Protein AF-A0A7C5VTR4-F1 (afdb_monomer)

Structure (mmCIF, N/CA/C/O backbone):
data_AF-A0A7C5VTR4-F1
#
_entry.id   AF-A0A7C5VTR4-F1
#
loop_
_atom_site.group_PDB
_atom_site.id
_atom_site.type_symbol
_atom_site.label_atom_id
_atom_site.label_alt_id
_atom_site.label_comp_id
_atom_site.label_asym_id
_atom_site.label_entity_id
_atom_site.label_seq_id
_atom_site.pdbx_PDB_ins_code
_atom_site.Cartn_x
_atom_site.Cartn_y
_atom_site.Cartn_z
_atom_site.occupancy
_atom_site.B_iso_or_equiv
_atom_site.auth_seq_id
_atom_site.auth_comp_id
_atom_site.auth_asym_id
_atom_site.auth_atom_id
_atom_site.pdbx_PDB_model_num
ATOM 1 N N . MET A 1 1 ? 48.282 26.476 -58.690 1.00 36.28 1 MET A N 1
ATOM 2 C CA . MET A 1 1 ? 48.513 25.065 -58.318 1.00 36.28 1 MET A CA 1
ATOM 3 C C . MET A 1 1 ? 47.764 24.242 -59.345 1.00 36.28 1 MET A C 1
ATOM 5 O O . MET A 1 1 ? 46.551 24.376 -59.415 1.00 36.28 1 MET A O 1
ATOM 9 N N . ALA A 1 2 ? 48.493 23.603 -60.257 1.00 35.16 2 ALA A N 1
ATOM 10 C CA . ALA A 1 2 ? 47.932 22.990 -61.455 1.00 35.16 2 ALA A CA 1
ATOM 11 C C . ALA A 1 2 ? 47.126 21.733 -61.102 1.00 35.16 2 ALA A C 1
ATOM 13 O O . ALA A 1 2 ? 47.569 20.908 -60.310 1.00 35.16 2 ALA A O 1
ATOM 14 N N . GLU A 1 3 ? 45.941 21.630 -61.687 1.00 37.16 3 GLU A N 1
ATOM 15 C CA . GLU A 1 3 ? 45.066 20.466 -61.644 1.00 37.16 3 GLU A CA 1
ATOM 16 C C . GLU A 1 3 ? 45.720 19.343 -62.467 1.00 37.16 3 GLU A C 1
ATOM 18 O O . GLU A 1 3 ? 45.634 19.325 -63.695 1.00 37.16 3 GLU A O 1
ATOM 23 N N . GLU A 1 4 ? 46.456 18.443 -61.806 1.00 38.06 4 GLU A N 1
ATOM 24 C CA . GLU A 1 4 ? 46.994 17.242 -62.451 1.00 38.06 4 GLU A CA 1
ATOM 25 C C . GLU A 1 4 ? 45.836 16.310 -62.813 1.00 38.06 4 GLU A C 1
ATOM 27 O O . GLU A 1 4 ? 45.289 15.562 -62.004 1.00 38.06 4 GLU A O 1
ATOM 32 N N . THR A 1 5 ? 45.421 16.395 -64.070 1.00 38.81 5 THR A N 1
ATOM 33 C CA . THR A 1 5 ? 44.378 15.565 -64.654 1.00 38.81 5 THR A CA 1
ATOM 34 C C . THR A 1 5 ? 44.954 14.162 -64.890 1.00 38.81 5 THR A C 1
ATOM 36 O O . THR A 1 5 ? 45.578 13.899 -65.916 1.00 38.81 5 THR A O 1
ATOM 39 N N . PHE A 1 6 ? 44.742 13.228 -63.955 1.00 42.59 6 PHE A N 1
ATOM 40 C CA . PHE A 1 6 ? 45.130 11.806 -64.062 1.00 42.59 6 PHE A CA 1
ATOM 41 C C . PHE A 1 6 ? 44.270 11.016 -65.078 1.00 42.59 6 PHE A C 1
ATOM 43 O O . PHE A 1 6 ? 43.821 9.900 -64.823 1.00 42.59 6 PHE A O 1
ATOM 50 N N . HIS A 1 7 ? 44.015 11.576 -66.262 1.00 46.34 7 HIS A N 1
ATOM 51 C CA . HIS A 1 7 ? 43.200 10.955 -67.308 1.00 46.34 7 HIS A CA 1
ATOM 52 C C . HIS A 1 7 ? 44.041 10.554 -68.522 1.00 46.34 7 HIS A C 1
ATOM 54 O O . HIS A 1 7 ? 43.940 11.170 -69.581 1.00 46.34 7 HIS A O 1
ATOM 60 N N . ARG A 1 8 ? 44.810 9.459 -68.414 1.00 49.28 8 ARG A N 1
ATOM 61 C CA . ARG A 1 8 ? 45.102 8.604 -69.584 1.00 49.28 8 ARG A CA 1
ATOM 62 C C . ARG A 1 8 ? 45.616 7.211 -69.199 1.00 49.28 8 ARG A C 1
ATOM 64 O O . ARG A 1 8 ? 46.790 6.908 -69.346 1.00 49.28 8 ARG A O 1
ATOM 71 N N . VAL A 1 9 ? 44.719 6.342 -68.735 1.00 63.56 9 VAL A N 1
ATOM 72 C CA . VAL A 1 9 ? 45.087 4.999 -68.236 1.00 63.56 9 VAL A CA 1
ATOM 73 C C . VAL A 1 9 ? 45.431 3.985 -69.346 1.00 63.56 9 VAL A C 1
ATOM 75 O O . VAL A 1 9 ? 46.019 2.958 -69.045 1.00 63.56 9 VAL A O 1
ATOM 78 N N . MET A 1 10 ? 45.165 4.239 -70.635 1.00 58.81 10 MET A N 1
ATOM 79 C CA . MET A 1 10 ? 45.615 3.348 -71.725 1.00 58.81 10 MET A CA 1
ATOM 80 C C . MET A 1 10 ? 45.869 4.117 -73.034 1.00 58.81 10 MET A C 1
ATOM 82 O O . MET A 1 10 ? 45.082 5.008 -73.383 1.00 58.81 10 MET A O 1
ATOM 86 N N . PRO A 1 11 ? 46.898 3.762 -73.828 1.00 62.19 11 PRO A N 1
ATOM 87 C CA . PRO A 1 11 ? 46.915 4.069 -75.255 1.00 62.19 11 PRO A CA 1
ATOM 88 C C . PRO A 1 11 ? 45.642 3.512 -75.911 1.00 62.19 11 PRO A C 1
ATOM 90 O O . PRO A 1 11 ? 45.201 2.402 -75.610 1.00 62.19 11 PRO A O 1
ATOM 93 N N . ARG A 1 12 ? 45.000 4.289 -76.789 1.00 59.88 12 ARG A N 1
ATOM 94 C CA . ARG A 1 12 ? 43.764 3.840 -77.448 1.00 59.88 12 ARG A CA 1
ATOM 95 C C . ARG A 1 12 ? 44.060 2.597 -78.297 1.00 59.88 12 ARG A C 1
ATOM 97 O O . ARG A 1 12 ? 44.867 2.676 -79.215 1.00 59.88 12 ARG A O 1
ATOM 104 N N . GLY A 1 13 ? 43.375 1.487 -78.010 1.00 62.69 13 GLY A N 1
ATOM 105 C CA . GLY A 1 13 ? 43.433 0.254 -78.808 1.00 62.69 13 GLY A CA 1
ATOM 106 C C . GLY A 1 13 ? 44.202 -0.920 -78.190 1.00 62.69 13 GLY A C 1
ATOM 107 O O . GLY A 1 13 ? 44.186 -2.002 -78.775 1.00 62.69 13 GLY A O 1
ATOM 108 N N . THR A 1 14 ? 44.823 -0.760 -77.018 1.00 63.03 14 THR A N 1
ATOM 109 C CA . 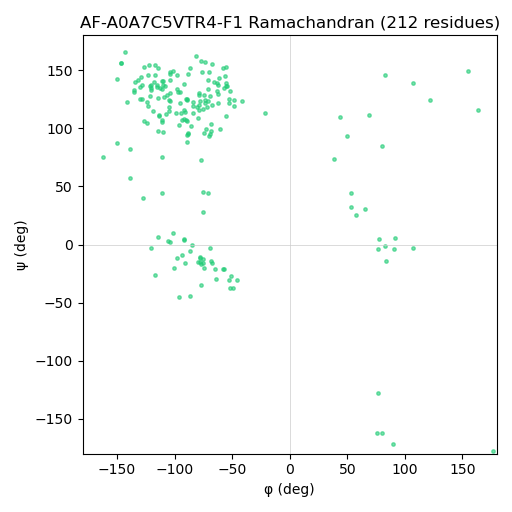THR A 1 14 ? 45.536 -1.853 -76.336 1.00 63.03 14 THR A CA 1
ATOM 110 C C . THR A 1 14 ? 44.548 -2.850 -75.725 1.00 63.03 14 THR A C 1
ATOM 112 O O . THR A 1 14 ? 43.700 -2.482 -74.913 1.00 63.03 14 THR A O 1
ATOM 115 N N . ARG A 1 15 ? 44.628 -4.130 -76.110 1.00 61.91 15 ARG A N 1
ATOM 116 C CA . ARG A 1 15 ? 43.831 -5.211 -75.500 1.00 61.91 15 ARG A CA 1
ATOM 117 C C . ARG A 1 15 ? 44.572 -5.787 -74.289 1.00 61.91 15 ARG A C 1
ATOM 119 O O . ARG A 1 15 ? 45.784 -5.944 -74.351 1.00 61.91 15 ARG A O 1
ATOM 126 N N . LEU A 1 16 ? 43.847 -6.224 -73.252 1.00 56.56 16 LEU A N 1
ATOM 127 C CA . LEU A 1 16 ? 44.416 -6.896 -72.060 1.00 56.56 16 LEU A CA 1
ATOM 128 C C . LEU A 1 16 ? 45.385 -8.043 -72.411 1.00 56.56 16 LEU A C 1
ATOM 130 O O . LEU A 1 16 ? 46.433 -8.199 -71.805 1.00 56.56 16 LEU A O 1
ATOM 134 N N . ARG A 1 17 ? 45.081 -8.803 -73.466 1.00 57.59 17 ARG A N 1
ATOM 135 C CA . ARG A 1 17 ? 45.924 -9.896 -73.989 1.00 57.59 17 ARG A CA 1
ATOM 136 C C . ARG A 1 17 ? 47.242 -9.465 -74.659 1.00 57.59 17 ARG A C 1
ATOM 138 O O . ARG A 1 17 ? 47.965 -10.322 -75.148 1.00 57.59 17 ARG A O 1
ATOM 145 N N . GLN A 1 18 ? 47.510 -8.165 -74.775 1.00 61.16 18 GLN A N 1
ATOM 146 C CA . GLN A 1 18 ? 48.739 -7.596 -75.350 1.00 61.16 18 GLN A CA 1
ATOM 147 C C . GLN A 1 18 ? 49.680 -7.030 -74.271 1.00 61.16 18 GLN A C 1
ATOM 149 O O . GLN A 1 18 ? 50.728 -6.487 -74.604 1.00 61.16 18 GLN A O 1
ATOM 154 N N . LEU A 1 19 ? 49.316 -7.164 -72.991 1.00 62.16 19 LEU A N 1
ATOM 155 C CA . LEU A 1 19 ? 50.122 -6.798 -71.825 1.00 62.16 19 LEU A CA 1
ATOM 156 C C . LEU A 1 19 ? 51.199 -7.875 -71.593 1.00 62.16 19 LEU A C 1
ATOM 158 O O . LEU A 1 19 ? 51.054 -8.725 -70.722 1.00 62.16 19 LEU A O 1
ATOM 162 N N . LEU A 1 20 ? 52.225 -7.910 -72.447 1.00 56.22 20 LEU A N 1
ATOM 163 C CA . LEU A 1 20 ? 53.264 -8.956 -72.436 1.00 56.22 20 LEU A CA 1
ATOM 164 C C . LEU A 1 20 ? 54.428 -8.662 -71.476 1.00 56.22 20 LEU A C 1
ATOM 166 O O . LEU A 1 20 ? 55.285 -9.519 -71.293 1.00 56.22 20 LEU A O 1
ATOM 170 N N . ASP A 1 21 ? 54.439 -7.480 -70.864 1.00 60.97 21 ASP A N 1
ATOM 171 C CA . ASP A 1 21 ? 55.506 -7.007 -69.985 1.00 60.97 21 ASP A CA 1
ATOM 172 C C . ASP A 1 21 ? 54.893 -6.299 -68.768 1.00 60.97 21 ASP A C 1
ATOM 174 O O . ASP A 1 21 ? 54.662 -5.086 -68.754 1.00 60.97 21 ASP A O 1
ATOM 178 N N . VAL A 1 22 ? 54.486 -7.106 -67.788 1.00 60.28 22 VAL A N 1
ATOM 179 C CA . VAL A 1 22 ? 54.066 -6.641 -66.463 1.00 60.28 22 VAL A CA 1
ATOM 180 C C . VAL A 1 22 ? 55.153 -7.085 -65.496 1.00 60.28 22 VAL A C 1
ATOM 182 O O . VAL A 1 22 ? 55.171 -8.235 -65.058 1.00 60.28 22 VAL A O 1
ATOM 185 N N . GLU A 1 23 ? 56.083 -6.187 -65.187 1.00 59.47 23 GLU A N 1
ATOM 186 C CA . GLU A 1 23 ? 57.155 -6.465 -64.238 1.00 59.47 23 GLU A CA 1
ATOM 187 C C . GLU A 1 23 ? 56.644 -6.174 -62.821 1.00 59.47 23 GLU A C 1
ATOM 189 O O . GLU A 1 23 ? 56.514 -5.026 -62.393 1.00 59.47 23 GLU A O 1
ATOM 194 N N . ILE A 1 24 ? 56.302 -7.232 -62.084 1.00 61.78 24 ILE A N 1
ATOM 195 C CA . ILE A 1 24 ? 56.014 -7.136 -60.653 1.00 61.78 24 ILE A CA 1
ATOM 196 C C . ILE A 1 24 ? 57.345 -7.337 -59.930 1.00 61.78 24 ILE A C 1
ATOM 198 O O . ILE A 1 24 ? 57.788 -8.466 -59.721 1.00 61.78 24 ILE A O 1
ATOM 202 N N . SER A 1 25 ? 58.030 -6.244 -59.599 1.00 60.62 25 SER A N 1
ATOM 203 C CA . SER A 1 25 ? 59.254 -6.324 -58.807 1.00 60.62 25 SER A CA 1
ATOM 204 C C . SER A 1 25 ? 58.908 -6.607 -57.339 1.00 60.62 25 SER A C 1
ATOM 206 O O . SER A 1 25 ? 58.246 -5.823 -56.662 1.00 60.62 25 SER A O 1
ATOM 208 N N . GLY A 1 26 ? 59.352 -7.762 -56.834 1.00 72.06 26 GLY A N 1
ATOM 209 C CA . GLY A 1 26 ? 59.105 -8.188 -55.453 1.00 72.06 26 GLY A CA 1
ATOM 210 C C . GLY A 1 26 ? 57.681 -8.699 -55.195 1.00 72.06 26 GLY A C 1
ATOM 211 O O . GLY A 1 26 ? 56.963 -9.074 -56.117 1.00 72.06 26 GLY A O 1
ATOM 212 N N . ASN A 1 27 ? 57.286 -8.757 -53.919 1.00 73.25 27 ASN A N 1
ATOM 213 C CA . ASN A 1 27 ? 55.930 -9.132 -53.515 1.00 73.25 27 ASN A CA 1
ATOM 214 C C . ASN A 1 27 ? 55.115 -7.847 -53.295 1.00 73.25 27 ASN A C 1
ATOM 216 O O . ASN A 1 27 ? 55.339 -7.174 -52.284 1.00 73.25 27 ASN A O 1
ATOM 220 N N . PRO A 1 28 ? 54.233 -7.458 -54.230 1.00 70.69 28 PRO A N 1
ATOM 221 C CA . PRO A 1 28 ? 53.499 -6.209 -54.117 1.00 70.69 28 PRO A CA 1
ATOM 222 C C . PRO A 1 28 ? 52.608 -6.263 -52.867 1.00 70.69 28 PRO A C 1
ATOM 224 O O . PRO A 1 28 ? 52.016 -7.309 -52.592 1.00 70.69 28 PRO A O 1
ATOM 227 N N . PRO A 1 29 ? 52.502 -5.1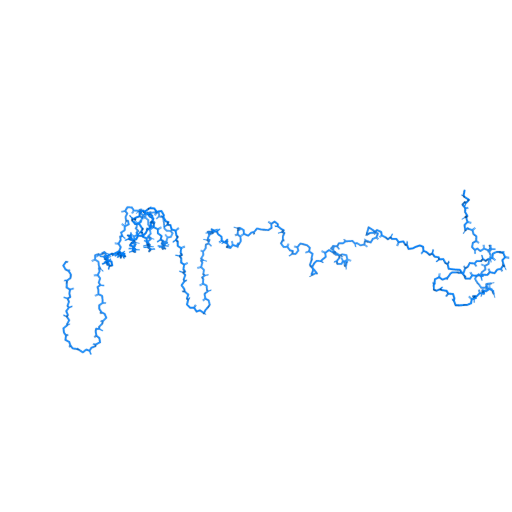69 -52.098 1.00 72.00 29 PRO A N 1
ATOM 228 C CA . PRO A 1 29 ? 51.558 -5.092 -50.991 1.00 72.00 29 PRO A CA 1
ATOM 229 C C . PRO A 1 29 ? 50.124 -5.361 -51.465 1.00 72.00 29 PRO A C 1
ATOM 231 O O . PRO A 1 29 ? 49.744 -4.940 -52.568 1.00 72.00 29 PRO A O 1
ATOM 234 N N . ASP A 1 30 ? 49.324 -6.018 -50.622 1.00 69.81 30 ASP A N 1
ATOM 235 C CA . ASP A 1 30 ? 47.894 -6.223 -50.873 1.00 69.81 30 ASP A CA 1
ATOM 236 C C . ASP A 1 30 ? 47.210 -4.883 -51.195 1.00 69.81 30 ASP A C 1
ATOM 238 O O . ASP A 1 30 ? 47.411 -3.878 -50.510 1.00 69.81 30 ASP A O 1
ATOM 242 N N . GLY A 1 31 ? 46.415 -4.861 -52.270 1.00 71.00 31 GLY A N 1
ATOM 243 C CA . GLY A 1 31 ? 45.745 -3.651 -52.768 1.00 71.00 31 GLY A CA 1
ATOM 244 C C . GLY A 1 31 ? 46.519 -2.846 -53.824 1.00 71.00 31 GLY A C 1
ATOM 245 O O . GLY A 1 31 ? 46.056 -1.784 -54.237 1.00 71.00 31 GLY A O 1
ATOM 246 N N . SER A 1 32 ? 47.672 -3.332 -54.296 1.00 77.69 32 SER A N 1
ATOM 247 C CA . SER A 1 32 ? 48.391 -2.717 -55.423 1.00 77.69 32 SER A CA 1
ATOM 248 C C . SER A 1 32 ? 47.600 -2.823 -56.733 1.00 77.69 32 SER A C 1
ATOM 250 O O . SER A 1 32 ? 47.019 -3.866 -57.037 1.00 77.69 32 SER A O 1
ATOM 252 N N . ILE A 1 33 ? 47.617 -1.764 -57.545 1.00 76.56 33 ILE A N 1
ATOM 253 C CA . ILE A 1 33 ? 47.012 -1.755 -58.883 1.00 76.56 33 ILE A CA 1
ATOM 254 C C . ILE A 1 33 ? 48.082 -1.545 -59.962 1.00 76.56 33 ILE A C 1
ATOM 256 O O . ILE A 1 33 ? 49.144 -0.977 -59.705 1.00 76.56 33 ILE A O 1
ATOM 260 N N . LEU A 1 34 ? 47.815 -2.014 -61.181 1.00 77.38 34 LEU A N 1
ATOM 261 C CA . LEU A 1 34 ? 48.715 -1.825 -62.320 1.00 77.38 34 LEU A CA 1
ATOM 262 C C . LEU A 1 34 ? 48.467 -0.461 -62.969 1.00 77.38 34 LEU A C 1
ATOM 264 O O . LEU A 1 34 ? 47.354 -0.180 -63.417 1.00 77.38 34 LEU A O 1
ATOM 268 N N . LEU A 1 35 ? 49.507 0.369 -63.050 1.00 76.56 35 LEU A N 1
ATOM 269 C CA . LEU A 1 35 ? 49.483 1.635 -63.781 1.00 76.56 35 LEU A CA 1
ATOM 270 C C . LEU A 1 35 ? 50.517 1.591 -64.903 1.00 76.56 35 LEU A C 1
ATOM 272 O O . LEU A 1 35 ? 51.622 1.079 -64.731 1.00 76.56 35 LEU A O 1
ATOM 276 N N . TRP A 1 36 ? 50.154 2.142 -66.058 1.00 73.12 36 TRP A N 1
ATOM 277 C CA . TRP A 1 36 ? 51.090 2.314 -67.162 1.00 73.12 36 TRP A CA 1
ATOM 278 C C . TRP A 1 36 ? 52.065 3.450 -66.855 1.00 73.12 36 TRP A C 1
ATOM 280 O O . TRP A 1 36 ? 51.639 4.581 -66.613 1.00 73.12 36 TRP A O 1
ATOM 290 N N . ASP A 1 37 ? 53.362 3.160 -66.912 1.00 74.31 37 ASP A N 1
ATOM 291 C CA . ASP A 1 37 ? 54.419 4.158 -66.855 1.00 74.31 37 ASP A CA 1
ATOM 292 C C . ASP A 1 37 ? 54.811 4.567 -68.279 1.00 74.31 37 ASP A C 1
ATOM 294 O O . ASP A 1 37 ? 55.429 3.810 -69.026 1.00 74.31 37 ASP A O 1
ATOM 298 N N . ALA A 1 38 ? 54.416 5.775 -68.682 1.00 72.06 38 ALA A N 1
ATOM 299 C CA . ALA A 1 38 ? 54.682 6.278 -70.027 1.00 72.06 38 ALA A CA 1
ATOM 300 C C . ALA A 1 38 ? 56.147 6.687 -70.254 1.00 72.06 38 ALA A C 1
ATOM 302 O O . ALA A 1 38 ? 56.559 6.770 -71.410 1.00 72.06 38 ALA A O 1
ATOM 303 N N . ALA A 1 39 ? 56.914 6.948 -69.190 1.00 74.31 39 ALA A N 1
ATOM 304 C CA . ALA A 1 39 ? 58.335 7.272 -69.298 1.00 74.31 39 ALA A CA 1
ATOM 305 C C . ALA A 1 39 ? 59.167 6.008 -69.542 1.00 74.31 39 ALA A C 1
ATOM 307 O O . ALA A 1 39 ? 60.141 6.039 -70.290 1.00 74.31 39 ALA A O 1
ATOM 308 N N . GLU A 1 40 ? 58.745 4.895 -68.946 1.00 70.56 40 GLU A N 1
ATOM 309 C CA . GLU A 1 40 ? 59.428 3.606 -69.060 1.00 70.56 40 GLU A CA 1
ATOM 310 C C . GLU A 1 40 ? 58.799 2.678 -70.109 1.00 70.56 40 GLU A C 1
ATOM 312 O O . GLU A 1 40 ? 59.390 1.667 -70.475 1.00 70.56 40 GLU A O 1
ATOM 317 N N . GLY A 1 41 ? 57.609 3.015 -70.613 1.00 72.19 41 GLY A N 1
ATOM 318 C CA . GLY A 1 41 ? 56.903 2.230 -71.621 1.00 72.19 41 GLY A CA 1
ATOM 319 C C . GLY A 1 41 ? 56.460 0.849 -71.129 1.00 72.19 41 GLY A C 1
ATOM 320 O O . GLY A 1 41 ? 56.398 -0.074 -71.940 1.00 72.19 41 GLY A O 1
ATOM 321 N N . ARG A 1 42 ? 56.160 0.695 -69.830 1.00 74.00 42 ARG A N 1
ATOM 322 C CA . ARG A 1 42 ? 55.784 -0.590 -69.206 1.00 74.00 42 ARG A CA 1
ATOM 323 C C . ARG A 1 42 ? 54.714 -0.446 -68.123 1.00 74.00 42 ARG A C 1
ATOM 325 O O . ARG A 1 42 ? 54.430 0.652 -67.649 1.00 74.00 42 ARG A O 1
ATOM 332 N N . TRP A 1 43 ? 54.107 -1.564 -67.723 1.00 72.00 43 TRP A N 1
ATOM 333 C CA . TRP A 1 43 ? 53.139 -1.609 -66.621 1.00 72.00 43 TRP A CA 1
ATOM 334 C C . TRP A 1 43 ? 53.848 -1.856 -65.294 1.00 72.00 43 TRP A C 1
ATOM 336 O O . TRP A 1 43 ? 54.552 -2.851 -65.151 1.00 72.00 43 TRP A O 1
ATOM 346 N N . VAL A 1 44 ? 53.619 -0.978 -64.317 1.00 75.25 44 VAL A N 1
ATOM 347 C CA . VAL A 1 44 ? 54.241 -1.047 -62.990 1.00 75.25 44 VAL A CA 1
ATOM 348 C C . VAL A 1 44 ? 53.152 -1.161 -61.922 1.00 75.25 44 VAL A C 1
ATOM 350 O O . VAL A 1 44 ? 52.153 -0.437 -61.955 1.00 75.25 44 VAL A O 1
ATOM 353 N N . ALA A 1 45 ? 53.335 -2.068 -60.959 1.00 76.38 45 ALA A N 1
ATOM 354 C CA . ALA A 1 45 ? 52.470 -2.150 -59.785 1.00 76.38 45 ALA A CA 1
ATOM 355 C C . ALA A 1 45 ? 52.725 -0.947 -58.864 1.00 76.38 45 ALA A C 1
ATOM 357 O O . ALA A 1 45 ? 53.856 -0.716 -58.438 1.00 76.38 45 ALA A O 1
ATOM 358 N N . ARG A 1 46 ? 51.683 -0.171 -58.546 1.00 76.81 46 ARG A N 1
ATOM 359 C CA . ARG A 1 46 ? 51.768 0.928 -57.574 1.00 76.81 46 ARG A CA 1
ATOM 360 C C . ARG A 1 46 ? 50.651 0.816 -56.542 1.00 76.81 46 ARG A C 1
ATOM 362 O O . ARG A 1 46 ? 49.523 0.433 -56.856 1.00 76.81 46 ARG A O 1
ATOM 369 N N . GLN A 1 47 ? 50.969 1.178 -55.305 1.00 74.75 47 GLN A N 1
ATOM 370 C CA . GLN A 1 47 ? 50.001 1.223 -54.218 1.00 74.75 47 GLN A CA 1
ATOM 371 C C . GLN A 1 47 ? 49.201 2.525 -54.314 1.00 74.75 47 GLN A C 1
ATOM 373 O O . GLN A 1 47 ? 49.766 3.615 -54.215 1.00 74.75 47 GLN A O 1
ATOM 378 N N . ILE A 1 48 ? 47.884 2.423 -54.502 1.00 70.94 48 ILE A N 1
ATOM 379 C CA . ILE A 1 48 ? 46.996 3.550 -54.223 1.00 70.94 48 ILE A CA 1
ATOM 380 C C . ILE A 1 48 ? 46.689 3.505 -52.733 1.00 70.94 48 ILE A C 1
ATOM 382 O O . ILE A 1 48 ? 46.008 2.601 -52.253 1.00 70.94 48 ILE A O 1
ATOM 386 N N . THR A 1 49 ? 47.169 4.500 -51.997 1.00 72.00 49 THR A N 1
ATOM 387 C CA . THR A 1 49 ? 46.660 4.761 -50.653 1.00 72.00 49 THR A CA 1
ATOM 388 C C . THR A 1 49 ? 45.276 5.373 -50.805 1.00 72.00 49 THR A C 1
ATOM 390 O O . THR A 1 49 ? 45.151 6.561 -51.093 1.00 72.00 49 THR A O 1
ATOM 393 N N . ILE A 1 50 ? 44.231 4.562 -50.650 1.00 73.69 50 ILE A N 1
ATOM 394 C CA . ILE A 1 50 ? 42.873 5.085 -50.505 1.00 73.69 50 ILE A CA 1
ATOM 395 C C . ILE A 1 50 ? 42.814 5.703 -49.104 1.00 73.69 50 ILE A C 1
ATOM 397 O O . ILE A 1 50 ? 43.042 4.978 -48.130 1.00 73.69 50 ILE A O 1
ATOM 401 N N . PRO A 1 51 ? 42.566 7.017 -48.965 1.00 79.75 51 PRO A N 1
ATOM 402 C CA . PRO A 1 51 ? 42.421 7.617 -47.650 1.00 79.75 51 PRO A CA 1
ATOM 403 C C . PRO A 1 51 ? 41.329 6.880 -46.877 1.00 79.75 51 PRO A C 1
ATOM 405 O O . PRO A 1 51 ? 40.285 6.544 -47.444 1.00 79.7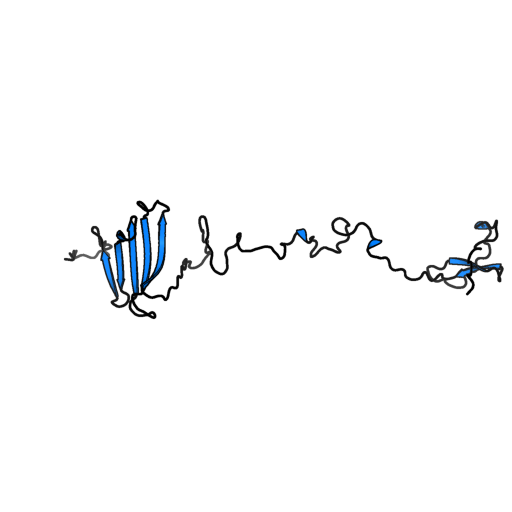5 51 PRO A O 1
ATOM 408 N N . ALA A 1 52 ? 41.561 6.640 -45.586 1.00 79.50 52 ALA A N 1
ATOM 409 C CA . ALA A 1 52 ? 40.481 6.216 -44.712 1.00 79.50 52 ALA A CA 1
ATOM 410 C C . ALA A 1 52 ? 39.340 7.231 -44.861 1.00 79.50 52 ALA A C 1
ATOM 412 O O . ALA A 1 52 ? 39.545 8.431 -44.669 1.00 79.50 52 ALA A O 1
ATOM 413 N N . HIS A 1 53 ? 38.165 6.754 -45.256 1.00 77.06 53 HIS A N 1
ATOM 414 C CA . HIS A 1 53 ? 36.964 7.568 -45.289 1.00 77.06 53 HIS A CA 1
ATOM 415 C C . HIS A 1 53 ? 36.099 7.183 -44.098 1.00 77.06 53 HIS A C 1
ATOM 417 O O . HIS A 1 53 ? 36.030 6.021 -43.697 1.00 77.06 53 HIS A O 1
ATOM 423 N N . THR A 1 54 ? 35.471 8.183 -43.500 1.00 80.38 54 THR A N 1
ATOM 424 C CA . THR A 1 54 ? 34.477 7.992 -42.457 1.00 80.38 54 THR A CA 1
ATOM 425 C C . THR A 1 54 ? 33.100 8.067 -43.097 1.00 80.38 54 THR A C 1
ATOM 427 O O . THR A 1 54 ? 32.827 8.961 -43.896 1.00 80.38 54 THR A O 1
ATOM 430 N N . HIS A 1 55 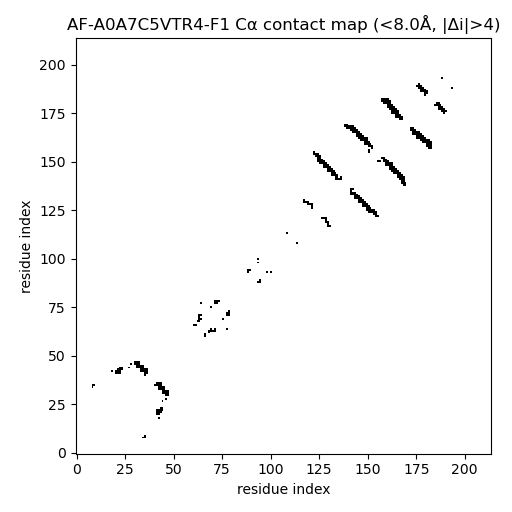? 32.234 7.124 -42.745 1.00 80.81 55 HIS A N 1
ATOM 431 C CA . HIS A 1 55 ? 30.813 7.210 -43.052 1.00 80.81 55 HIS A CA 1
ATOM 432 C C . HIS A 1 55 ? 30.087 7.865 -41.886 1.00 80.81 55 HIS A C 1
ATOM 434 O O . HIS A 1 55 ? 30.374 7.576 -40.720 1.00 80.81 55 HIS A O 1
ATOM 440 N N . SER A 1 56 ? 29.147 8.753 -42.195 1.00 81.75 56 SER A N 1
ATOM 441 C CA . SER A 1 56 ? 28.220 9.237 -41.178 1.00 81.75 56 SER A CA 1
ATOM 442 C C . SER A 1 56 ? 27.268 8.096 -40.812 1.00 81.75 56 SER A C 1
ATOM 444 O O . SER A 1 56 ? 26.904 7.319 -41.695 1.00 81.75 56 SER A O 1
ATOM 446 N N . PRO A 1 57 ? 26.776 7.994 -39.564 1.00 75.50 57 PRO A N 1
ATOM 447 C CA . PRO A 1 57 ? 25.705 7.054 -39.235 1.00 75.50 57 PRO A CA 1
ATOM 448 C C . PRO A 1 57 ? 24.490 7.161 -40.175 1.00 75.50 57 PRO A C 1
ATOM 450 O O . PRO A 1 57 ? 23.808 6.171 -40.405 1.00 75.50 57 PRO A O 1
ATOM 453 N N . ALA A 1 58 ? 24.240 8.331 -40.772 1.00 77.50 58 ALA A N 1
ATOM 454 C CA . ALA A 1 58 ? 23.169 8.518 -41.754 1.00 77.50 58 ALA A CA 1
ATOM 455 C C . ALA A 1 58 ? 23.358 7.721 -43.064 1.00 77.50 58 ALA A C 1
ATOM 457 O O . ALA A 1 58 ? 22.375 7.470 -43.757 1.00 77.50 58 ALA A O 1
ATOM 458 N N . ASP A 1 59 ? 24.585 7.302 -43.390 1.00 82.94 59 ASP A N 1
ATOM 459 C CA . ASP A 1 59 ? 24.888 6.504 -44.587 1.00 82.94 59 ASP A CA 1
ATOM 460 C C . ASP A 1 59 ? 24.450 5.035 -44.425 1.00 82.94 59 ASP A C 1
ATOM 462 O O . ASP A 1 59 ? 24.348 4.295 -45.404 1.00 82.94 59 ASP A O 1
ATOM 466 N N . ILE A 1 60 ? 24.176 4.602 -43.189 1.00 76.44 60 ILE A N 1
ATOM 467 C CA . ILE A 1 60 ? 23.729 3.249 -42.855 1.00 76.44 60 ILE A CA 1
ATOM 468 C C . ILE A 1 60 ? 22.210 3.300 -42.686 1.00 76.44 60 ILE A C 1
ATOM 470 O O . ILE A 1 60 ? 21.709 3.940 -41.767 1.00 76.44 60 ILE A O 1
ATOM 474 N N . THR A 1 61 ? 21.464 2.642 -43.575 1.00 78.00 61 THR A N 1
ATOM 475 C CA . THR A 1 61 ? 19.999 2.529 -43.482 1.00 78.00 61 THR A CA 1
ATOM 476 C C . THR A 1 61 ? 19.569 1.075 -43.687 1.00 78.00 61 THR A C 1
ATOM 478 O O . THR A 1 61 ? 20.160 0.391 -44.527 1.00 78.00 61 THR A O 1
ATOM 481 N N . PRO A 1 62 ? 18.553 0.578 -42.953 1.00 75.69 62 PRO A N 1
ATOM 482 C CA . PRO A 1 62 ? 17.735 1.260 -41.933 1.00 75.69 62 PRO A CA 1
ATOM 483 C C . PRO A 1 62 ? 18.440 1.438 -40.571 1.00 75.69 62 PRO A C 1
ATOM 485 O O . PRO A 1 62 ? 19.346 0.680 -40.245 1.00 75.69 62 PRO A O 1
ATOM 488 N N . GLN A 1 63 ? 17.988 2.411 -39.765 1.00 74.50 63 GLN A N 1
ATOM 489 C CA . GLN A 1 63 ? 18.463 2.653 -38.389 1.00 74.50 63 GLN A CA 1
ATOM 490 C C . GLN A 1 63 ? 17.365 2.404 -37.348 1.00 74.50 63 GLN A C 1
ATOM 492 O O . GLN A 1 63 ? 16.186 2.614 -37.631 1.00 74.50 63 GLN A O 1
ATOM 497 N N . GLY A 1 64 ? 17.769 2.020 -36.133 1.00 70.12 64 GLY A N 1
ATOM 498 C CA . GLY A 1 64 ? 16.883 1.845 -34.974 1.00 70.12 64 GLY A CA 1
ATOM 499 C C . GLY A 1 64 ? 16.116 0.518 -34.956 1.00 70.12 64 GLY A C 1
ATOM 500 O O . GLY A 1 64 ? 16.476 -0.440 -35.647 1.00 70.12 64 GLY A O 1
ATOM 501 N N . HIS A 1 65 ? 15.054 0.457 -34.152 1.00 67.88 65 HIS A N 1
ATOM 502 C CA . HIS A 1 65 ? 14.213 -0.728 -33.972 1.00 67.88 65 HIS A CA 1
ATOM 503 C C . HIS A 1 65 ? 13.770 -1.376 -35.301 1.00 67.88 65 HIS A C 1
ATOM 505 O O . HIS A 1 65 ? 13.139 -0.746 -36.149 1.00 67.88 65 HIS A O 1
ATOM 511 N N . GLY A 1 66 ? 14.071 -2.668 -35.461 1.00 68.12 66 GLY A N 1
ATOM 512 C CA . GLY A 1 66 ? 13.756 -3.443 -36.667 1.00 68.12 66 GLY A CA 1
ATOM 513 C C . GLY A 1 66 ? 14.850 -3.450 -37.744 1.00 68.12 66 GLY A C 1
ATOM 514 O O . GLY A 1 66 ? 14.709 -4.172 -38.726 1.00 68.12 66 GLY A O 1
ATOM 515 N N . SER A 1 67 ? 15.956 -2.717 -37.557 1.00 74.69 67 SER A N 1
ATOM 516 C CA . SER A 1 67 ? 17.122 -2.750 -38.463 1.00 74.69 67 SER A CA 1
ATOM 517 C C . SER A 1 67 ? 18.021 -3.984 -38.299 1.00 74.69 67 SER A C 1
ATOM 519 O O . SER A 1 67 ? 18.847 -4.258 -39.164 1.00 74.69 67 SER A O 1
ATOM 521 N N . GLY A 1 68 ? 17.900 -4.713 -37.182 1.00 72.25 68 GLY A N 1
ATOM 522 C CA . GLY A 1 68 ? 18.848 -5.766 -36.789 1.00 72.25 68 GLY A CA 1
ATOM 523 C C . GLY A 1 68 ? 20.164 -5.235 -36.198 1.00 72.25 68 GLY A C 1
ATOM 524 O O . GLY A 1 68 ? 20.982 -6.024 -35.734 1.00 72.25 68 GLY A O 1
ATOM 525 N N . LEU A 1 69 ? 20.360 -3.912 -36.164 1.00 69.56 69 LEU A N 1
ATOM 526 C CA . LEU A 1 69 ? 21.468 -3.252 -35.480 1.00 69.56 69 LEU A CA 1
ATOM 527 C C . LEU A 1 69 ? 21.018 -2.900 -34.056 1.00 69.56 69 LEU A C 1
ATOM 529 O O . LEU A 1 69 ? 20.202 -2.007 -33.858 1.00 69.56 69 LEU A O 1
ATOM 533 N N . HIS A 1 70 ? 21.538 -3.609 -33.052 1.00 64.69 70 HIS A N 1
ATOM 534 C CA . HIS A 1 70 ? 21.126 -3.493 -31.642 1.00 64.69 70 HIS A CA 1
ATOM 535 C C . HIS A 1 70 ? 21.641 -2.226 -30.925 1.00 64.69 70 HIS A C 1
ATOM 537 O O . HIS A 1 70 ? 21.872 -2.250 -29.719 1.00 64.69 70 HIS A O 1
ATOM 543 N N . ALA A 1 71 ? 21.870 -1.129 -31.651 1.00 66.12 71 ALA A N 1
ATOM 544 C CA . ALA A 1 71 ? 22.513 0.071 -31.109 1.00 66.12 71 ALA A CA 1
ATOM 545 C C . ALA A 1 71 ? 21.661 0.812 -30.054 1.00 66.12 71 ALA A C 1
ATOM 547 O O . ALA A 1 71 ? 22.192 1.639 -29.319 1.00 66.12 71 ALA A O 1
ATOM 548 N N . ASP A 1 72 ? 20.362 0.512 -29.971 1.00 66.94 72 ASP A N 1
ATOM 549 C CA . ASP A 1 72 ? 19.378 1.110 -29.063 1.00 66.94 72 ASP A CA 1
ATOM 550 C C . ASP A 1 72 ? 18.806 0.122 -28.027 1.00 66.94 72 ASP A C 1
ATOM 552 O O . ASP A 1 72 ? 17.882 0.472 -27.288 1.00 66.94 72 ASP A O 1
ATOM 556 N N . LEU A 1 73 ? 19.336 -1.106 -27.958 1.00 73.19 73 LEU A N 1
ATOM 557 C CA . LEU A 1 73 ? 18.849 -2.1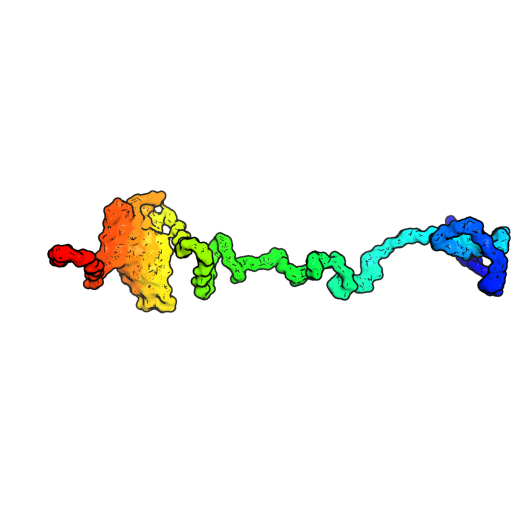22 -27.028 1.00 73.19 73 LEU A CA 1
ATOM 558 C C . LEU A 1 73 ? 19.679 -2.142 -25.745 1.00 73.19 73 LEU A C 1
ATOM 560 O O . LEU A 1 73 ? 20.905 -2.242 -25.776 1.00 73.19 73 LEU A O 1
ATOM 564 N N . LEU A 1 74 ? 18.988 -2.138 -24.609 1.00 77.31 74 LEU A N 1
ATOM 565 C CA . LEU A 1 74 ? 19.553 -2.490 -23.311 1.00 77.31 74 LEU A CA 1
ATOM 566 C C . LEU A 1 74 ? 19.060 -3.898 -22.967 1.00 77.31 74 LEU A C 1
ATOM 568 O O . LEU A 1 74 ? 17.856 -4.146 -22.998 1.00 77.31 74 LEU A O 1
ATOM 572 N N . ASP A 1 75 ? 19.978 -4.832 -22.713 1.00 77.69 75 ASP A N 1
ATOM 573 C CA . ASP A 1 75 ? 19.667 -6.246 -22.437 1.00 77.69 75 ASP A CA 1
ATOM 574 C C . ASP A 1 75 ? 18.773 -6.917 -23.503 1.00 77.69 75 ASP A C 1
ATOM 576 O O . ASP A 1 75 ? 17.958 -7.790 -23.212 1.00 77.69 75 ASP A O 1
ATOM 580 N N . GLY A 1 76 ? 18.911 -6.496 -24.765 1.00 79.06 76 GLY A N 1
ATOM 581 C CA . GLY A 1 76 ? 18.122 -7.022 -25.885 1.00 79.06 76 GLY A CA 1
ATOM 582 C C . GLY A 1 76 ? 16.690 -6.483 -25.972 1.00 79.06 76 GLY A C 1
ATOM 583 O O . GLY A 1 76 ? 15.941 -6.907 -26.848 1.00 79.06 76 GLY A O 1
ATOM 584 N N . GLN A 1 77 ? 16.314 -5.529 -25.118 1.00 83.81 77 GLN A N 1
ATOM 585 C CA . GLN A 1 77 ? 14.983 -4.934 -25.085 1.00 83.81 77 GLN A CA 1
ATOM 586 C C . GLN A 1 77 ? 15.011 -3.476 -25.561 1.00 83.81 77 GLN A C 1
ATO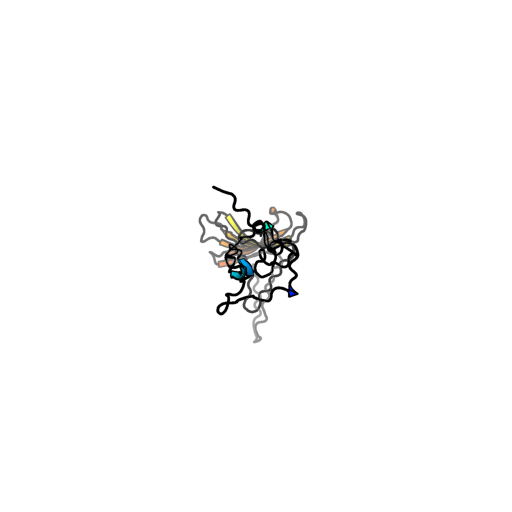M 588 O O . GLN A 1 77 ? 15.918 -2.708 -25.241 1.00 83.81 77 GLN A O 1
ATOM 593 N N . HIS A 1 78 ? 13.987 -3.088 -26.325 1.00 83.06 78 HIS A N 1
ATOM 594 C CA . HIS A 1 78 ? 13.781 -1.701 -26.750 1.00 83.06 78 HIS A CA 1
ATOM 595 C C . HIS A 1 78 ? 13.283 -0.839 -25.576 1.00 83.06 78 HIS A C 1
ATOM 597 O O . HIS A 1 78 ? 12.651 -1.354 -24.651 1.00 83.06 78 HIS A O 1
ATOM 603 N N . ALA A 1 79 ? 13.486 0.483 -25.632 1.00 84.06 79 ALA A N 1
ATOM 604 C CA . ALA A 1 79 ? 13.095 1.422 -24.571 1.00 84.06 79 ALA A CA 1
ATOM 605 C C . ALA A 1 79 ? 11.616 1.303 -24.138 1.00 84.06 79 ALA A C 1
ATOM 607 O O . ALA A 1 79 ? 11.288 1.507 -22.973 1.00 84.06 79 ALA A O 1
ATOM 608 N N . SER A 1 80 ? 10.724 0.913 -25.055 1.00 82.44 80 SER A N 1
ATOM 609 C CA . SER A 1 80 ? 9.293 0.698 -24.790 1.00 82.44 80 SER A CA 1
ATOM 610 C C . SER A 1 80 ? 8.976 -0.499 -23.886 1.00 82.44 80 SER A C 1
ATOM 612 O O . SER A 1 80 ? 7.844 -0.622 -23.428 1.00 82.44 80 SER A O 1
ATOM 614 N N . ALA A 1 81 ? 9.930 -1.402 -23.659 1.00 87.12 81 ALA A N 1
ATOM 615 C CA . ALA A 1 81 ? 9.759 -2.541 -22.759 1.00 87.12 81 ALA A CA 1
ATOM 616 C C . ALA A 1 81 ? 9.923 -2.161 -21.278 1.00 87.12 81 ALA A C 1
ATOM 618 O O . ALA A 1 81 ? 9.554 -2.942 -20.402 1.00 87.12 81 ALA A O 1
ATOM 619 N N . PHE A 1 82 ? 10.477 -0.982 -20.991 1.00 86.56 82 PHE A N 1
ATOM 620 C CA . PHE A 1 82 ? 10.740 -0.515 -19.636 1.00 86.56 82 PHE A CA 1
ATOM 621 C C . PHE A 1 82 ? 9.672 0.481 -19.188 1.00 86.56 82 PHE A C 1
ATOM 623 O O . PHE A 1 82 ? 9.112 1.235 -19.986 1.00 86.56 82 PHE A O 1
ATOM 630 N N . ALA A 1 83 ? 9.398 0.508 -17.885 1.00 87.50 83 ALA A N 1
ATOM 631 C CA . ALA A 1 83 ? 8.538 1.533 -17.317 1.00 87.50 83 ALA A CA 1
ATOM 632 C C . ALA A 1 83 ? 9.187 2.913 -17.507 1.00 87.50 83 ALA A C 1
ATOM 634 O O . ALA A 1 83 ? 10.368 3.101 -17.206 1.00 87.50 83 ALA A O 1
ATOM 635 N N . ALA A 1 84 ? 8.413 3.887 -17.990 1.00 86.75 84 ALA A N 1
ATOM 636 C CA . ALA A 1 84 ? 8.892 5.257 -18.124 1.00 86.75 84 ALA A CA 1
ATOM 637 C C . ALA A 1 84 ? 9.345 5.804 -16.762 1.00 86.75 84 ALA A C 1
ATOM 639 O O . ALA A 1 84 ? 8.788 5.444 -15.726 1.00 86.75 84 ALA A O 1
ATOM 640 N N . ALA A 1 85 ? 10.296 6.740 -16.745 1.00 84.81 85 ALA A N 1
ATOM 641 C CA . ALA A 1 85 ? 10.714 7.401 -15.503 1.00 84.81 85 ALA A CA 1
ATOM 642 C C . ALA A 1 85 ? 9.549 8.116 -14.782 1.00 84.81 85 ALA A C 1
ATOM 644 O O . ALA A 1 85 ? 9.615 8.347 -13.580 1.00 84.81 85 ALA A O 1
ATOM 645 N N . SER A 1 86 ? 8.477 8.439 -15.514 1.00 85.19 86 SER A N 1
ATOM 646 C CA . SER A 1 86 ? 7.235 9.015 -14.997 1.00 85.19 86 SER A CA 1
ATOM 647 C C . SER A 1 86 ? 6.221 7.993 -14.469 1.00 85.19 86 SER A C 1
ATOM 649 O O . SER A 1 86 ? 5.138 8.402 -14.049 1.00 85.19 86 SER A O 1
ATOM 651 N N . HIS A 1 87 ? 6.505 6.683 -14.509 1.00 86.81 87 HIS A N 1
ATOM 652 C CA . HIS A 1 87 ? 5.585 5.701 -13.939 1.00 86.81 87 HIS A CA 1
ATOM 653 C C . HIS A 1 87 ? 5.414 5.951 -12.439 1.00 86.81 87 HIS A C 1
ATOM 655 O O . HIS A 1 87 ? 6.345 6.353 -11.741 1.00 86.81 87 HIS A O 1
ATOM 661 N N . ASN A 1 88 ? 4.195 5.741 -11.957 1.00 77.00 88 ASN A N 1
ATOM 662 C CA . ASN A 1 88 ? 3.809 6.130 -10.614 1.00 77.00 88 ASN A CA 1
ATOM 663 C C . ASN A 1 88 ? 3.427 4.907 -9.780 1.00 77.00 88 ASN A C 1
ATOM 665 O O . ASN A 1 88 ? 2.864 3.936 -10.286 1.00 77.00 88 ASN A O 1
ATOM 669 N N . HIS A 1 89 ? 3.732 4.978 -8.488 1.00 81.44 89 HIS A N 1
ATOM 670 C CA . HIS A 1 89 ? 3.425 3.950 -7.503 1.00 81.44 89 HIS A CA 1
ATOM 671 C C . HIS A 1 89 ? 2.194 4.280 -6.645 1.00 81.44 89 HIS A C 1
ATOM 673 O O . HIS A 1 89 ? 1.954 3.619 -5.641 1.00 81.44 89 HIS A O 1
ATOM 679 N N . ASP A 1 90 ? 1.429 5.315 -6.981 1.00 77.12 90 ASP A N 1
ATOM 680 C CA . ASP A 1 90 ? 0.424 5.884 -6.083 1.00 77.12 90 ASP A CA 1
ATOM 681 C C . ASP A 1 90 ? -0.992 5.301 -6.193 1.00 77.12 90 ASP A C 1
ATOM 683 O O . ASP A 1 90 ? -1.780 5.526 -5.272 1.00 77.12 90 ASP A O 1
ATOM 687 N N . GLY A 1 91 ? -1.308 4.578 -7.272 1.00 76.31 91 GLY A N 1
ATOM 688 C CA . GLY A 1 91 ? -2.631 3.979 -7.500 1.00 76.31 91 GLY A CA 1
ATOM 689 C C . GLY A 1 91 ? -2.655 2.450 -7.570 1.00 76.31 91 GLY A C 1
ATOM 690 O O . GLY A 1 91 ? -3.674 1.841 -7.259 1.00 76.31 91 GLY A O 1
ATOM 691 N N . THR A 1 92 ? -1.543 1.822 -7.956 1.00 79.50 92 THR A N 1
ATOM 692 C CA . THR A 1 92 ? -1.471 0.360 -8.161 1.00 79.50 92 THR A CA 1
ATOM 693 C C . THR A 1 92 ? -0.829 -0.375 -6.983 1.00 79.50 92 THR A C 1
ATOM 695 O O . THR A 1 92 ? -1.022 -1.578 -6.829 1.00 79.50 92 THR A O 1
ATOM 698 N N . TYR A 1 93 ? -0.057 0.324 -6.148 1.00 84.50 93 TYR A N 1
ATOM 699 C CA . TYR A 1 93 ? 0.760 -0.281 -5.097 1.00 84.50 93 TYR A CA 1
ATOM 700 C C . TYR A 1 93 ? 0.410 0.270 -3.721 1.00 84.50 93 TYR A C 1
ATOM 702 O O . TYR A 1 93 ? -0.010 1.418 -3.586 1.00 84.50 93 TYR A O 1
ATOM 710 N N . VAL A 1 94 ? 0.678 -0.539 -2.694 1.00 85.69 94 VAL A N 1
ATOM 711 C CA . VAL A 1 94 ? 0.573 -0.093 -1.305 1.00 85.69 94 VAL A CA 1
ATOM 712 C C . VAL A 1 94 ? 1.677 0.916 -0.998 1.00 85.69 94 VAL A C 1
ATOM 714 O O . VAL A 1 94 ? 2.864 0.661 -1.228 1.00 85.69 94 VAL A O 1
ATOM 717 N N . LYS A 1 95 ? 1.294 2.073 -0.457 1.00 84.75 95 LYS A N 1
ATOM 718 C CA . LYS A 1 95 ? 2.229 3.164 -0.144 1.00 84.75 95 LYS A CA 1
ATOM 719 C C . LYS A 1 95 ? 3.037 2.874 1.120 1.00 84.75 95 LYS A C 1
ATOM 721 O O . LYS A 1 95 ? 2.545 2.292 2.081 1.00 84.75 95 LYS A O 1
ATOM 726 N N . LYS A 1 96 ? 4.278 3.380 1.162 1.00 83.38 96 LYS A N 1
ATOM 727 C CA . LYS A 1 96 ? 5.143 3.310 2.362 1.00 83.38 96 LYS A CA 1
ATOM 728 C C . LYS A 1 96 ? 4.580 4.096 3.550 1.00 83.38 96 LYS A C 1
ATOM 730 O O . LYS A 1 96 ? 4.868 3.759 4.693 1.00 83.38 96 LYS A O 1
ATOM 735 N N . VAL A 1 97 ? 3.823 5.160 3.278 1.00 82.56 97 VAL A N 1
ATOM 736 C CA . VAL A 1 97 ? 3.182 6.004 4.288 1.00 82.56 97 VAL A CA 1
ATOM 737 C C . VAL A 1 97 ? 1.807 6.403 3.782 1.00 82.56 97 VAL A C 1
ATOM 739 O O . VAL A 1 97 ? 1.715 7.042 2.738 1.00 82.56 97 VAL A O 1
ATOM 742 N N . GLY A 1 98 ? 0.777 6.064 4.560 1.00 76.44 98 GLY A N 1
ATOM 743 C CA . GLY A 1 98 ? -0.609 6.439 4.294 1.00 76.44 98 GLY A CA 1
ATOM 744 C C . GLY A 1 98 ? -1.181 5.736 3.067 1.00 76.44 98 GLY A C 1
ATOM 745 O O . GLY A 1 98 ? -0.806 6.036 1.939 1.00 76.44 98 GLY A O 1
ATOM 746 N N . ASP A 1 99 ? -2.126 4.826 3.282 1.00 84.19 99 ASP A N 1
ATOM 747 C CA . ASP A 1 99 ? -2.865 4.197 2.193 1.00 84.19 99 ASP A CA 1
ATOM 748 C C . ASP A 1 99 ? -4.309 3.897 2.607 1.00 84.19 99 ASP A C 1
ATOM 750 O O . ASP A 1 99 ? -4.617 3.781 3.795 1.00 84.19 99 ASP A O 1
ATOM 754 N N . THR A 1 100 ? -5.203 3.795 1.627 1.00 85.19 100 THR A N 1
ATOM 755 C CA . THR A 1 100 ? -6.583 3.337 1.805 1.00 85.19 100 THR A CA 1
ATOM 756 C C . THR A 1 100 ? -6.822 2.166 0.865 1.00 85.19 100 THR A C 1
ATOM 758 O O . THR A 1 100 ? -6.997 2.344 -0.337 1.00 85.19 100 THR A O 1
ATOM 761 N N . MET A 1 101 ? -6.848 0.957 1.424 1.00 84.56 101 MET A N 1
ATOM 762 C CA . MET A 1 101 ? -7.145 -0.254 0.664 1.00 84.56 101 MET A CA 1
ATOM 763 C C . MET A 1 101 ? -8.656 -0.374 0.441 1.00 84.56 101 MET A C 1
ATOM 765 O O . MET A 1 101 ? -9.439 -0.265 1.386 1.00 84.56 101 MET A O 1
ATOM 769 N N . SER A 1 102 ? -9.063 -0.614 -0.806 1.00 82.81 102 SER A N 1
ATOM 770 C CA . SER A 1 102 ? -10.440 -0.983 -1.151 1.00 82.81 102 SER A CA 1
ATOM 771 C C . SER A 1 102 ? -10.519 -2.482 -1.461 1.00 82.81 102 SER A C 1
ATOM 773 O O . SER A 1 102 ? -9.564 -3.062 -1.972 1.00 82.81 102 SER A O 1
ATOM 775 N N . GLY A 1 103 ? -11.644 -3.120 -1.127 1.00 83.94 103 GLY A N 1
ATOM 776 C CA . GLY A 1 103 ? -11.819 -4.572 -1.261 1.00 83.94 103 GLY A CA 1
ATOM 777 C C . GLY A 1 103 ? -11.393 -5.371 -0.023 1.00 83.94 103 GLY A C 1
ATOM 778 O O . GLY A 1 103 ? -11.147 -4.816 1.047 1.00 83.94 103 GLY A O 1
ATOM 779 N N . ALA A 1 104 ? -11.372 -6.700 -0.156 1.00 83.00 104 ALA A N 1
ATOM 780 C CA . ALA A 1 104 ? -10.968 -7.594 0.925 1.00 83.00 104 ALA A CA 1
ATOM 781 C C . ALA A 1 104 ? -9.437 -7.644 1.042 1.00 83.00 104 ALA A C 1
ATOM 783 O O . ALA A 1 104 ? -8.748 -7.920 0.063 1.00 83.00 104 ALA A O 1
ATOM 784 N N . LEU A 1 105 ? -8.913 -7.423 2.250 1.00 85.56 105 LEU A N 1
ATOM 785 C CA . LEU A 1 105 ? -7.505 -7.644 2.570 1.00 85.56 105 LEU A CA 1
ATOM 786 C C . LEU A 1 105 ? -7.321 -9.069 3.104 1.00 85.56 105 LEU A C 1
ATOM 788 O O . LEU A 1 105 ? -7.823 -9.400 4.178 1.00 85.56 105 LEU A O 1
ATOM 792 N N . THR A 1 106 ? -6.576 -9.901 2.379 1.00 81.88 106 THR A N 1
ATOM 793 C CA . THR A 1 106 ? -6.135 -11.222 2.845 1.00 81.88 106 THR A CA 1
ATOM 794 C C . THR A 1 106 ? -4.657 -11.150 3.204 1.00 81.88 106 THR A C 1
ATOM 796 O O . THR A 1 106 ? -3.843 -10.758 2.373 1.00 81.88 106 THR A O 1
ATOM 799 N N . ILE A 1 107 ? -4.306 -11.519 4.436 1.00 79.94 107 ILE A N 1
ATOM 800 C CA . ILE A 1 107 ? -2.916 -11.558 4.900 1.00 79.94 107 ILE A CA 1
ATOM 801 C C . ILE A 1 107 ? -2.544 -13.027 5.094 1.00 79.94 107 ILE A C 1
ATOM 803 O O . ILE A 1 107 ? -3.002 -13.654 6.047 1.00 79.94 107 ILE A O 1
ATOM 807 N N . ASP A 1 108 ? -1.751 -13.568 4.169 1.00 79.81 108 ASP A N 1
ATOM 808 C CA . ASP A 1 108 ? -1.160 -14.902 4.290 1.00 79.81 108 ASP A CA 1
ATOM 809 C C . ASP A 1 108 ? 0.246 -14.768 4.876 1.00 79.81 108 ASP A C 1
ATOM 811 O O . ASP A 1 108 ? 1.144 -14.158 4.298 1.00 79.81 108 ASP A O 1
ATOM 815 N N . THR A 1 109 ? 0.414 -15.272 6.085 1.00 69.25 109 THR A N 1
ATOM 816 C CA . THR A 1 109 ? 1.542 -14.964 6.957 1.00 69.25 109 THR A CA 1
ATOM 817 C C . THR A 1 109 ? 2.453 -16.184 7.131 1.00 69.25 109 THR A C 1
ATOM 819 O O . THR A 1 109 ? 2.809 -16.540 8.248 1.00 69.25 109 THR A O 1
ATOM 822 N N . GLY A 1 110 ? 2.759 -16.889 6.037 1.00 69.31 110 GLY A N 1
ATOM 823 C CA . GLY A 1 110 ? 3.510 -18.152 5.986 1.00 69.31 110 GLY A CA 1
ATOM 824 C C . GLY A 1 110 ? 4.418 -18.464 7.192 1.00 69.31 110 GLY A C 1
ATOM 825 O O . GLY A 1 110 ? 5.413 -17.791 7.425 1.00 69.31 110 GLY A O 1
ATOM 826 N N . LEU A 1 111 ? 4.041 -19.514 7.936 1.00 68.62 111 LEU A N 1
ATOM 827 C CA . LEU A 1 111 ? 4.817 -20.256 8.943 1.00 68.62 111 LEU A CA 1
ATOM 828 C C . LEU A 1 111 ? 5.751 -19.438 9.859 1.00 68.62 111 LEU A C 1
ATOM 830 O O . LEU A 1 111 ? 6.966 -19.558 9.747 1.00 68.62 111 LEU A O 1
ATOM 834 N N . SER A 1 112 ? 5.201 -18.695 10.827 1.00 63.91 112 SER A N 1
ATOM 835 C CA . SER A 1 112 ? 5.512 -18.768 12.278 1.00 63.91 112 SER A CA 1
ATOM 836 C C . SER A 1 112 ? 5.009 -17.512 13.012 1.00 63.91 112 SER A C 1
ATOM 838 O O . SER A 1 112 ? 5.487 -16.414 12.776 1.00 63.91 112 SER A O 1
ATOM 840 N N . SER A 1 113 ? 4.044 -17.701 13.924 1.00 63.88 113 SER A N 1
ATOM 841 C CA . SER A 1 113 ? 3.454 -16.687 14.826 1.00 63.88 113 SER A CA 1
ATOM 842 C C . SER A 1 113 ? 2.982 -15.381 14.172 1.00 63.88 113 SER A C 1
ATOM 844 O O . SER A 1 113 ? 3.704 -14.393 14.076 1.00 63.88 113 SER A O 1
ATOM 846 N N . ASN A 1 114 ? 1.696 -15.351 13.825 1.00 57.00 114 ASN A N 1
ATOM 847 C CA . ASN A 1 114 ? 1.109 -14.298 13.007 1.00 57.00 114 ASN A CA 1
ATOM 848 C C . ASN A 1 114 ? 0.092 -13.477 13.795 1.00 57.00 114 ASN A C 1
ATOM 850 O O . ASN A 1 114 ? -1.066 -13.870 13.923 1.00 57.00 114 ASN A O 1
ATOM 854 N N . ALA A 1 115 ? 0.515 -12.324 14.309 1.00 65.25 115 ALA A N 1
ATOM 855 C CA . ALA A 1 115 ? -0.404 -11.315 14.819 1.00 65.25 115 ALA A CA 1
ATOM 856 C C . ALA A 1 115 ? -0.498 -10.167 13.808 1.00 65.25 115 ALA A C 1
ATOM 858 O O . ALA A 1 115 ? 0.496 -9.484 13.545 1.00 65.25 115 ALA A O 1
ATOM 859 N N . LEU A 1 116 ? -1.697 -9.921 13.267 1.00 75.19 116 LEU A N 1
ATOM 860 C CA . LEU A 1 116 ? -1.995 -8.657 12.595 1.00 75.19 116 LEU A CA 1
ATOM 861 C C . LEU A 1 116 ? -1.823 -7.528 13.621 1.00 75.19 116 LEU A C 1
ATOM 863 O O . LEU A 1 116 ? -2.685 -7.288 14.464 1.00 75.19 116 LEU A O 1
ATOM 867 N N . THR A 1 117 ? -0.675 -6.856 13.565 1.00 72.69 117 THR A N 1
ATOM 868 C CA . THR A 1 117 ? -0.333 -5.785 14.501 1.00 72.69 117 THR A CA 1
ATOM 869 C C . THR A 1 117 ? -0.852 -4.460 13.959 1.00 72.69 117 THR A C 1
ATOM 871 O O . THR A 1 117 ? -0.209 -3.800 13.146 1.00 72.69 117 THR A O 1
ATOM 874 N N . LEU A 1 118 ? -2.034 -4.063 14.421 1.00 76.75 118 LEU A N 1
ATOM 875 C CA . LEU A 1 118 ? -2.650 -2.775 14.103 1.00 76.75 118 LEU A CA 1
ATOM 876 C C . LEU A 1 118 ? -2.197 -1.736 15.134 1.00 76.75 118 LEU A C 1
ATOM 878 O O . LEU A 1 118 ? -2.837 -1.546 16.167 1.00 76.75 118 LEU A O 1
ATOM 882 N N . ARG A 1 119 ? -1.061 -1.076 14.876 1.00 73.38 119 ARG A N 1
ATOM 883 C CA . ARG A 1 119 ? -0.542 -0.020 15.756 1.00 73.38 119 ARG A CA 1
ATOM 884 C C . ARG A 1 119 ? -1.064 1.341 15.316 1.00 73.38 119 ARG A C 1
ATOM 886 O O . ARG A 1 119 ? -0.707 1.838 14.254 1.00 73.38 119 ARG A O 1
ATOM 893 N N . THR A 1 120 ? -1.874 1.954 16.167 1.00 68.31 120 THR A N 1
ATOM 894 C CA . THR A 1 120 ? -2.302 3.347 16.023 1.00 68.31 120 THR A CA 1
ATOM 895 C C . THR A 1 120 ? -1.641 4.163 17.134 1.00 68.31 120 THR A C 1
ATOM 897 O O . THR A 1 120 ? -1.518 3.690 18.261 1.00 68.31 120 THR A O 1
ATOM 900 N N . SER A 1 121 ? -1.127 5.353 16.819 1.00 66.25 121 SER A N 1
ATOM 901 C CA . SER A 1 121 ? -0.459 6.224 17.793 1.00 66.25 121 SER A CA 1
ATOM 902 C C . SER A 1 121 ? -1.095 7.604 17.760 1.00 66.25 121 SER A C 1
ATOM 904 O O . SER A 1 121 ? -0.878 8.365 16.819 1.00 66.25 121 SER A O 1
ATOM 906 N N . ASN A 1 122 ? -1.877 7.918 18.788 1.00 67.12 122 ASN A N 1
ATOM 907 C CA . ASN A 1 122 ? -2.391 9.255 19.034 1.00 67.12 122 ASN A CA 1
ATOM 908 C C . ASN A 1 122 ? -1.960 9.671 20.442 1.00 67.12 122 ASN A C 1
ATOM 910 O O . ASN A 1 122 ? -2.215 8.959 21.408 1.00 67.12 122 ASN A O 1
ATOM 914 N N . THR A 1 123 ? -1.250 10.789 20.536 1.00 68.06 123 THR A N 1
ATOM 915 C CA . THR A 1 123 ? -0.734 11.341 21.796 1.00 68.06 123 THR A CA 1
ATOM 916 C C . THR A 1 123 ? -1.550 12.540 22.280 1.00 68.06 123 THR A C 1
ATOM 918 O O . THR A 1 123 ? -1.214 13.139 23.301 1.00 68.06 123 THR A O 1
ATOM 921 N N . ALA A 1 124 ? -2.622 12.901 21.565 1.00 68.31 124 ALA A N 1
ATOM 922 C CA . ALA A 1 124 ? -3.503 13.991 21.949 1.00 68.31 124 ALA A CA 1
ATOM 923 C C . ALA A 1 124 ? -4.293 13.665 23.227 1.00 68.31 124 ALA A C 1
ATOM 925 O O . ALA A 1 124 ? -4.543 12.507 23.572 1.00 68.31 124 ALA A O 1
ATOM 926 N N . LEU A 1 125 ? -4.704 14.728 23.913 1.00 65.56 125 LEU A N 1
ATOM 927 C CA . LEU A 1 125 ? -5.646 14.693 25.027 1.00 65.56 125 LEU A CA 1
ATOM 928 C C . LEU A 1 125 ? -6.963 14.015 24.627 1.00 65.56 125 LEU A C 1
ATOM 930 O O . LEU A 1 125 ? -7.486 14.324 23.558 1.00 65.56 125 LEU A O 1
ATOM 934 N N . TYR A 1 126 ? -7.500 13.137 25.483 1.00 68.25 126 TYR A N 1
ATOM 935 C CA . TYR A 1 126 ? -8.772 12.433 25.250 1.00 68.25 126 TYR A CA 1
ATOM 936 C C . TYR A 1 126 ? -8.810 11.707 23.899 1.00 68.25 126 TYR A C 1
ATOM 938 O O . TYR A 1 126 ? -9.766 11.814 23.129 1.00 68.25 126 TYR A O 1
ATOM 946 N N . SER A 1 127 ? -7.716 11.016 23.577 1.00 71.56 127 SER A N 1
ATOM 947 C CA . SER A 1 127 ? -7.587 10.285 22.323 1.00 71.56 127 SER A CA 1
ATOM 948 C C . SER A 1 127 ? -7.901 8.806 22.484 1.00 71.56 127 SER A C 1
ATOM 950 O O . SER A 1 127 ? -7.574 8.183 23.494 1.00 71.56 127 SER A O 1
ATOM 952 N N . ASN A 1 128 ? -8.490 8.255 21.421 1.00 75.06 128 ASN A N 1
ATOM 953 C CA . ASN A 1 128 ? -8.789 6.838 21.291 1.00 75.06 128 ASN A CA 1
ATOM 954 C C . ASN A 1 128 ? -7.927 6.235 20.187 1.00 75.06 128 ASN A C 1
ATOM 956 O O . ASN A 1 128 ? -7.815 6.786 19.089 1.00 75.06 128 ASN A O 1
ATOM 960 N N . THR A 1 129 ? -7.343 5.081 20.480 1.00 80.81 129 THR A N 1
ATOM 961 C CA . THR A 1 129 ? -6.536 4.294 19.542 1.00 80.81 129 THR A CA 1
ATOM 962 C C . THR A 1 129 ? -7.033 2.860 19.574 1.00 80.81 129 THR A C 1
ATOM 964 O O . THR A 1 129 ? -7.159 2.279 20.649 1.00 80.81 129 THR A O 1
ATOM 967 N N . GLY A 1 130 ? -7.393 2.284 18.427 1.00 81.44 130 GLY A N 1
ATOM 968 C CA . GLY A 1 130 ? -8.009 0.963 18.440 1.00 81.44 130 GLY A CA 1
ATOM 969 C C . GLY A 1 130 ? -8.456 0.421 17.095 1.00 81.44 130 GLY A C 1
ATOM 970 O O . GLY A 1 130 ? -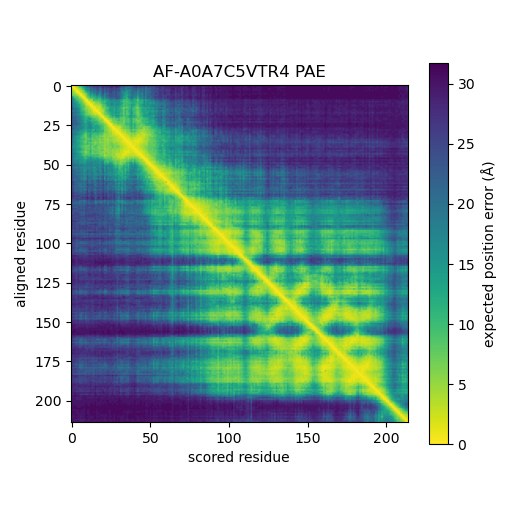8.277 1.044 16.050 1.00 81.44 130 GLY A O 1
ATOM 971 N N . VAL A 1 131 ? -9.051 -0.766 17.161 1.00 87.19 131 VAL A N 1
ATOM 972 C CA . VAL A 1 131 ? -9.605 -1.504 16.027 1.00 87.19 131 VAL A CA 1
ATOM 973 C C . VAL A 1 131 ? -11.125 -1.384 16.058 1.00 87.19 131 VAL A C 1
ATOM 975 O O . VAL A 1 131 ? -11.761 -1.609 17.091 1.00 87.19 131 VAL A O 1
ATOM 978 N N . ILE A 1 132 ? -11.705 -1.025 14.914 1.00 82.88 132 ILE A N 1
ATOM 979 C CA . ILE A 1 132 ? -13.153 -0.934 14.714 1.00 82.88 132 ILE A CA 1
ATOM 980 C C . ILE A 1 132 ? -13.568 -2.076 13.793 1.00 82.88 132 ILE A C 1
ATOM 982 O O . ILE A 1 132 ? -13.025 -2.225 12.700 1.00 82.88 132 ILE A O 1
ATOM 986 N N . LEU A 1 133 ? -14.549 -2.856 14.231 1.00 85.69 133 LEU A N 1
ATOM 987 C CA . LEU A 1 133 ? -15.201 -3.887 13.438 1.00 85.69 133 LEU A CA 1
ATOM 988 C C . LEU A 1 133 ? -16.624 -3.412 13.156 1.00 85.69 133 LEU A C 1
ATOM 990 O O . LEU A 1 133 ? -17.458 -3.373 14.062 1.00 85.69 133 LEU A O 1
ATOM 994 N N . SER A 1 134 ? -16.891 -3.012 11.916 1.00 79.88 134 SER A N 1
ATOM 995 C CA . SER A 1 134 ? -18.185 -2.487 11.484 1.00 79.88 134 SER A CA 1
ATOM 996 C C . SER A 1 134 ? -18.701 -3.240 10.263 1.00 79.88 134 SER A C 1
ATOM 998 O O . SER A 1 134 ? -17.934 -3.783 9.469 1.00 79.88 134 SER A O 1
ATOM 1000 N N . HIS A 1 135 ? -20.024 -3.280 10.113 1.00 74.75 135 HIS A N 1
ATOM 1001 C CA . HIS A 1 135 ? -20.654 -3.663 8.854 1.00 74.75 135 HIS A CA 1
ATOM 1002 C C . HIS A 1 135 ? -21.186 -2.411 8.154 1.00 74.75 135 HIS A C 1
ATOM 1004 O O . HIS A 1 135 ? -21.604 -1.454 8.807 1.00 74.75 135 HIS A O 1
ATOM 1010 N N . SER A 1 136 ? -21.196 -2.423 6.823 1.00 66.31 136 SER A N 1
ATOM 1011 C CA . SER A 1 136 ? -21.545 -1.285 5.963 1.00 66.31 136 SER A CA 1
ATOM 1012 C C . SER A 1 136 ? -23.051 -0.988 5.904 1.00 66.31 136 SER A C 1
ATOM 1014 O O . SER A 1 136 ? -23.618 -0.784 4.832 1.00 66.31 136 SER A O 1
ATOM 1016 N N . ALA A 1 137 ? -23.736 -0.977 7.048 1.00 73.56 137 ALA A N 1
ATOM 1017 C CA . ALA A 1 137 ? -25.134 -0.572 7.086 1.00 73.56 137 ALA A CA 1
ATOM 1018 C C . ALA A 1 137 ? -25.284 0.952 7.235 1.00 73.56 137 ALA A C 1
ATOM 1020 O O . ALA A 1 137 ? -24.434 1.598 7.848 1.00 73.56 137 ALA A O 1
ATOM 1021 N N . PRO A 1 138 ? -26.386 1.534 6.731 1.00 76.38 138 PRO A N 1
ATOM 1022 C CA . PRO A 1 138 ? -26.710 2.942 6.934 1.00 76.38 138 PRO A CA 1
ATOM 1023 C C . PRO A 1 138 ? -26.750 3.335 8.417 1.00 76.38 138 PRO A C 1
ATOM 1025 O O . PRO A 1 138 ? -27.115 2.516 9.266 1.00 76.38 138 PRO A O 1
ATOM 1028 N N . ALA A 1 139 ? -26.478 4.612 8.706 1.00 72.06 139 ALA A N 1
ATOM 1029 C CA . ALA A 1 139 ? -26.339 5.190 10.047 1.00 72.06 139 ALA A CA 1
ATOM 1030 C C . ALA A 1 139 ? -27.413 4.826 11.102 1.00 72.06 139 ALA A C 1
ATOM 1032 O O . ALA A 1 139 ? -27.035 4.750 12.262 1.00 72.06 139 ALA A O 1
ATOM 1033 N N . PRO A 1 140 ? -28.704 4.553 10.806 1.00 74.62 140 PRO A N 1
ATOM 1034 C CA . PRO A 1 140 ? -29.631 4.075 11.848 1.00 74.62 140 PRO A CA 1
ATOM 1035 C C . PRO A 1 140 ? -29.478 2.581 12.198 1.00 74.62 140 PRO A C 1
ATOM 1037 O O . PRO A 1 140 ? -29.986 2.116 13.214 1.00 74.62 140 PRO A O 1
ATOM 1040 N N . SER A 1 141 ? -28.790 1.808 11.361 1.00 79.12 141 SER A N 1
ATOM 1041 C CA . SER A 1 141 ? -28.653 0.346 11.456 1.00 79.12 141 SER A CA 1
ATOM 1042 C C . SER A 1 141 ? -27.210 -0.137 11.605 1.00 79.12 141 SER A C 1
ATOM 1044 O O . SER A 1 141 ? -26.985 -1.338 11.751 1.00 79.12 141 SER A O 1
ATOM 1046 N N . GLN A 1 142 ? -26.246 0.784 11.579 1.00 81.56 142 GLN A N 1
ATOM 1047 C CA . GLN A 1 142 ? -24.830 0.495 11.749 1.00 81.56 142 GLN A CA 1
ATOM 1048 C C . GLN A 1 142 ? -24.574 -0.099 13.134 1.00 81.56 142 GLN A C 1
ATOM 1050 O O . GLN A 1 142 ? -25.014 0.441 14.154 1.00 81.56 142 GLN A O 1
ATOM 1055 N N . ARG A 1 143 ? -23.873 -1.231 13.163 1.00 81.75 143 ARG A N 1
ATOM 1056 C CA . ARG A 1 143 ? -23.392 -1.853 14.393 1.00 81.75 143 ARG A CA 1
ATOM 1057 C C . ARG A 1 143 ? -21.895 -1.953 14.322 1.00 81.75 143 ARG A C 1
ATOM 1059 O O . ARG A 1 143 ? -21.342 -2.418 13.324 1.00 81.75 143 ARG A O 1
ATOM 1066 N N . GLU A 1 144 ? -21.269 -1.541 15.406 1.00 86.50 144 GLU A N 1
ATOM 1067 C CA . GLU A 1 144 ? -19.825 -1.576 15.515 1.00 86.50 144 GLU A CA 1
ATOM 1068 C C . GLU A 1 144 ? -19.417 -2.155 16.855 1.00 86.50 144 GLU A C 1
ATOM 1070 O O . GLU A 1 144 ? -20.009 -1.841 17.893 1.00 86.50 144 GLU A O 1
ATOM 1075 N N . LEU A 1 145 ? -18.377 -2.980 16.808 1.00 87.31 145 LEU A N 1
ATOM 1076 C CA . LEU A 1 145 ? -17.607 -3.381 17.969 1.00 87.31 145 LEU A CA 1
ATOM 1077 C C . LEU A 1 145 ? -16.267 -2.656 17.912 1.00 87.31 145 LEU A C 1
ATOM 1079 O O . LEU A 1 145 ? -15.573 -2.690 16.895 1.00 87.31 145 LEU A O 1
ATOM 1083 N N . ARG A 1 146 ? -15.904 -1.991 19.004 1.00 86.88 146 ARG A N 1
ATOM 1084 C CA . ARG A 1 146 ? -14.657 -1.235 19.103 1.00 86.88 146 ARG A CA 1
ATOM 1085 C C . ARG A 1 146 ? -13.827 -1.780 20.250 1.00 86.88 146 ARG A C 1
ATOM 1087 O O . ARG A 1 146 ? -14.333 -1.874 21.366 1.00 86.88 146 ARG A O 1
ATOM 1094 N N . LEU A 1 147 ? -12.569 -2.095 19.957 1.00 89.00 147 LEU A N 1
ATOM 1095 C CA . LEU A 1 147 ? -11.545 -2.428 20.941 1.00 89.00 147 LEU A CA 1
ATOM 1096 C C . LEU A 1 147 ? -10.497 -1.320 20.916 1.00 89.00 147 LEU A C 1
ATOM 1098 O O . LEU A 1 147 ? -9.792 -1.172 19.916 1.00 89.00 147 LEU A O 1
ATOM 1102 N N . PHE A 1 148 ? -10.425 -0.514 21.970 1.00 85.25 148 PHE A N 1
ATOM 1103 C CA . PHE A 1 148 ? -9.554 0.658 21.983 1.00 85.25 148 PHE A CA 1
ATOM 1104 C C . PHE A 1 148 ? -8.991 0.964 23.366 1.00 85.25 148 PHE A C 1
ATOM 1106 O O . PHE A 1 148 ? -9.562 0.594 24.391 1.00 85.25 148 PHE A O 1
ATOM 1113 N N . LEU A 1 149 ? -7.862 1.664 23.355 1.00 84.69 149 LEU A N 1
ATOM 1114 C CA . LEU A 1 149 ? -7.291 2.336 24.508 1.00 84.69 149 LEU A CA 1
ATOM 1115 C C . LEU A 1 149 ? -7.702 3.803 24.452 1.00 84.69 149 LEU A C 1
ATOM 1117 O O . LEU A 1 149 ? -7.544 4.454 23.413 1.00 84.69 149 LEU A O 1
ATOM 1121 N N . GLU A 1 150 ? -8.208 4.309 25.565 1.00 83.44 150 GLU A N 1
ATOM 1122 C CA . GLU A 1 150 ? -8.523 5.724 25.746 1.00 83.44 150 GLU A CA 1
ATOM 1123 C C . GLU A 1 150 ? -7.555 6.330 26.755 1.00 83.44 150 GLU A C 1
ATOM 1125 O O . GLU A 1 150 ? -7.319 5.742 27.810 1.00 83.44 150 GLU A O 1
ATOM 1130 N N . ASN A 1 151 ? -6.994 7.498 26.438 1.00 74.38 151 ASN A N 1
ATOM 1131 C CA . ASN A 1 151 ? -6.125 8.238 27.349 1.00 74.38 151 ASN A CA 1
ATOM 1132 C C . ASN A 1 151 ? -6.853 9.452 27.943 1.00 74.38 151 ASN A C 1
ATOM 1134 O O . ASN A 1 151 ? -7.140 10.418 27.234 1.00 74.38 151 ASN A O 1
ATOM 1138 N N . GLN A 1 152 ? -7.068 9.438 29.260 1.00 70.38 152 GLN A N 1
ATOM 1139 C CA . GLN A 1 152 ? -7.769 10.501 29.992 1.00 70.38 152 GLN A CA 1
ATOM 1140 C C . GLN A 1 152 ? -6.837 11.601 30.550 1.00 70.38 152 GLN A C 1
ATOM 1142 O O . GLN A 1 152 ? -7.305 12.482 31.270 1.00 70.38 152 GLN A O 1
ATOM 1147 N N . GLN A 1 153 ? -5.524 11.572 30.264 1.00 67.44 153 GLN A N 1
ATOM 1148 C CA . GLN A 1 153 ? -4.538 12.495 30.855 1.00 67.44 153 GLN A CA 1
ATOM 1149 C C . GLN A 1 153 ? -3.646 13.197 29.809 1.00 67.44 153 GLN A C 1
ATOM 1151 O O . GLN A 1 153 ? -3.140 12.586 28.863 1.00 67.44 153 GLN A O 1
ATOM 1156 N N . ALA A 1 154 ? -3.415 14.502 30.009 1.00 56.56 154 ALA A N 1
ATOM 1157 C CA . ALA A 1 154 ? -2.529 15.330 29.179 1.00 56.56 154 ALA A CA 1
ATOM 1158 C C . ALA A 1 154 ? -1.079 14.840 29.219 1.00 56.56 154 ALA A C 1
ATOM 1160 O O . ALA A 1 154 ? -0.568 14.560 30.298 1.00 56.56 154 ALA A O 1
ATOM 1161 N N . GLY A 1 155 ? -0.399 14.810 28.067 1.00 58.09 155 GLY A N 1
ATOM 1162 C CA . GLY A 1 155 ? 1.041 14.517 27.990 1.00 58.09 155 GLY A CA 1
ATOM 1163 C C . GLY A 1 155 ? 1.415 13.030 28.009 1.00 58.09 155 GLY A C 1
ATOM 1164 O O . GLY A 1 155 ? 2.591 12.711 27.860 1.00 58.09 155 GLY A O 1
ATOM 1165 N N . GLY A 1 156 ? 0.428 12.133 28.112 1.00 55.81 156 GLY A N 1
ATOM 1166 C CA . GLY A 1 156 ? 0.632 10.685 28.136 1.00 55.81 156 GLY A CA 1
ATOM 1167 C C . GLY A 1 156 ? 1.001 10.147 29.522 1.00 55.81 156 GLY A C 1
ATOM 1168 O O . GLY A 1 156 ? 1.688 10.798 30.303 1.00 55.81 156 GLY A O 1
ATOM 1169 N N . GLY A 1 157 ? 0.536 8.929 29.813 1.00 55.12 157 GLY A N 1
ATOM 1170 C CA . GLY A 1 157 ? 0.861 8.182 31.031 1.00 55.12 157 GLY A CA 1
ATOM 1171 C C . GLY A 1 157 ? -0.276 8.085 32.057 1.00 55.12 157 GLY A C 1
ATOM 1172 O O . GLY A 1 157 ? -0.990 9.045 32.338 1.00 55.12 157 GLY A O 1
ATOM 1173 N N . GLY A 1 158 ? -0.413 6.891 32.641 1.00 57.41 158 GLY A N 1
ATOM 1174 C CA . GLY A 1 158 ? -1.010 6.662 33.962 1.00 57.41 158 GLY A CA 1
ATOM 1175 C C . GLY A 1 158 ? -2.533 6.555 34.086 1.00 57.41 158 GLY A C 1
ATOM 1176 O O . GLY A 1 158 ? -2.974 6.094 35.127 1.00 57.41 158 GLY A O 1
ATOM 1177 N N . LYS A 1 159 ? -3.333 6.940 33.082 1.00 66.00 159 LYS A N 1
ATOM 1178 C CA . LYS A 1 159 ? -4.813 6.855 33.124 1.00 66.00 159 LYS A CA 1
ATOM 1179 C C . LYS A 1 159 ? -5.404 6.379 31.803 1.00 66.00 159 LYS A C 1
ATOM 1181 O O . LYS A 1 159 ? -6.174 7.095 31.157 1.00 66.00 159 LYS A O 1
ATOM 1186 N N . ALA A 1 160 ? -4.973 5.205 31.366 1.00 76.12 160 ALA A N 1
ATOM 1187 C CA . ALA A 1 160 ? -5.545 4.584 30.189 1.00 76.12 160 ALA A CA 1
ATOM 1188 C C . ALA A 1 160 ? -6.360 3.357 30.589 1.00 76.12 160 ALA A C 1
ATOM 1190 O O . ALA A 1 160 ? -5.970 2.599 31.474 1.00 76.12 160 ALA A O 1
ATOM 1191 N N . ALA A 1 161 ? -7.495 3.179 29.931 1.00 83.50 161 ALA A N 1
ATOM 1192 C CA . ALA A 1 161 ? -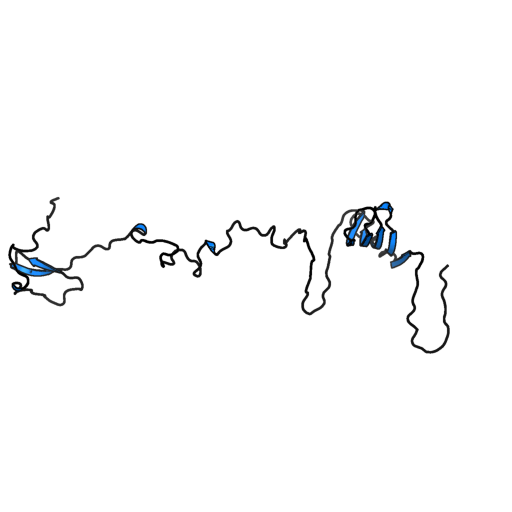8.345 2.016 30.114 1.00 83.50 161 ALA A CA 1
ATOM 1193 C C . ALA A 1 161 ? -8.557 1.320 28.766 1.00 83.50 161 ALA A C 1
ATOM 1195 O O . ALA A 1 161 ? -8.578 1.965 27.712 1.00 83.50 161 ALA A O 1
ATOM 1196 N N . LEU A 1 162 ? -8.654 -0.007 28.809 1.00 87.56 162 LEU A N 1
ATOM 1197 C CA . LEU A 1 162 ? -9.020 -0.838 27.671 1.00 87.56 162 LEU A CA 1
ATOM 1198 C C . LEU A 1 162 ? -10.536 -0.983 27.639 1.00 87.56 162 LEU A C 1
ATOM 1200 O O . LEU A 1 162 ? -11.138 -1.463 28.598 1.00 87.56 162 LEU A O 1
ATOM 1204 N N . PHE A 1 163 ? -11.134 -0.624 26.510 1.00 86.44 163 PHE A N 1
ATOM 1205 C CA . PHE A 1 163 ? -12.574 -0.678 26.312 1.00 86.44 163 PHE A CA 1
ATOM 1206 C C . PHE A 1 163 ? -12.936 -1.691 25.236 1.00 86.44 163 PHE A C 1
ATOM 1208 O O . PHE A 1 163 ? -12.368 -1.682 24.142 1.00 86.44 163 PHE A O 1
ATOM 1215 N N . LEU A 1 164 ? -13.958 -2.497 25.524 1.00 89.62 164 LEU A N 1
ATOM 1216 C CA . LEU A 1 164 ? -14.785 -3.146 24.516 1.00 89.62 164 LEU A CA 1
ATOM 1217 C C . LEU A 1 164 ? -16.153 -2.465 24.511 1.00 89.62 164 LEU A C 1
ATOM 1219 O O . LEU A 1 164 ? -16.927 -2.585 25.464 1.00 89.62 164 LEU A O 1
ATOM 1223 N N . ARG A 1 165 ? -16.457 -1.759 23.424 1.00 87.31 165 ARG A N 1
ATOM 1224 C CA . ARG A 1 165 ? -17.675 -0.952 23.283 1.00 87.31 165 ARG A CA 1
ATOM 1225 C C . ARG A 1 165 ? -18.495 -1.432 22.102 1.00 87.31 165 ARG A C 1
ATOM 1227 O O . ARG A 1 165 ? -17.956 -1.673 21.023 1.00 87.31 165 ARG A O 1
ATOM 1234 N N . HIS A 1 166 ? -19.806 -1.505 22.295 1.00 87.31 166 HIS A N 1
ATOM 1235 C CA . HIS A 1 166 ? -20.757 -1.717 21.213 1.00 87.31 166 HIS A CA 1
ATOM 1236 C C . HIS A 1 166 ? -21.543 -0.436 20.946 1.00 87.31 166 HIS A C 1
ATOM 1238 O O . HIS A 1 166 ? -22.041 0.209 21.869 1.00 87.31 166 HIS A O 1
ATOM 1244 N N . GLN A 1 167 ? -21.712 -0.108 19.671 1.00 83.62 167 GLN A N 1
ATOM 1245 C CA . GLN A 1 167 ? -22.527 1.012 19.218 1.00 83.62 167 GLN A CA 1
ATOM 1246 C C . GLN A 1 167 ? -23.627 0.509 18.287 1.00 83.62 167 GLN A C 1
ATOM 1248 O O . GLN A 1 167 ? -23.375 -0.307 17.400 1.00 83.62 167 GLN A O 1
ATOM 1253 N N . ARG A 1 168 ? -24.849 1.015 18.481 1.00 82.38 168 ARG A N 1
ATOM 1254 C CA . ARG A 1 168 ? -25.964 0.837 17.546 1.00 82.38 168 ARG A CA 1
ATOM 1255 C C . ARG A 1 168 ? -26.392 2.206 17.052 1.00 82.38 168 ARG A C 1
ATOM 1257 O O . ARG A 1 168 ? -26.927 2.978 17.828 1.00 82.38 168 ARG A O 1
ATOM 1264 N N . GLY A 1 169 ? -26.226 2.466 15.769 1.00 78.50 169 GLY A N 1
ATOM 1265 C CA . GLY A 1 169 ? -26.623 3.732 15.183 1.00 78.50 169 GLY A CA 1
ATOM 1266 C C . GLY A 1 169 ? -25.645 4.861 15.509 1.00 78.50 169 GLY A C 1
ATOM 1267 O O . GLY A 1 169 ? -24.441 4.723 15.290 1.00 78.50 169 GLY A O 1
ATOM 1268 N N . SER A 1 170 ? -26.147 5.984 16.024 1.00 73.81 170 SER A N 1
ATOM 1269 C CA . SER A 1 170 ? -25.331 7.175 16.300 1.00 73.81 170 SER A CA 1
ATOM 1270 C C . SER A 1 170 ? -24.564 7.090 17.631 1.00 73.81 170 SER A C 1
ATOM 1272 O O . SER A 1 170 ? -24.878 6.275 18.494 1.00 73.81 170 SER A O 1
ATOM 1274 N N . TRP A 1 171 ? -23.538 7.931 17.806 1.00 69.00 171 TRP A N 1
ATOM 1275 C CA . TRP A 1 171 ? -22.656 7.924 18.988 1.00 69.00 171 TRP A CA 1
ATOM 1276 C C . TRP A 1 171 ? -23.345 7.977 20.364 1.00 69.00 171 TRP A C 1
ATOM 1278 O O . TRP A 1 171 ? -22.858 7.294 21.266 1.00 69.00 171 TRP A O 1
ATOM 1288 N N . PRO A 1 172 ? -24.452 8.720 20.565 1.00 79.31 172 PRO A N 1
ATOM 1289 C CA . PRO A 1 172 ? -25.167 8.735 21.843 1.00 79.31 172 PRO A CA 1
ATOM 1290 C C . PRO A 1 172 ? -25.640 7.356 22.335 1.00 79.31 172 PRO A C 1
ATOM 1292 O O . PRO A 1 172 ? -25.856 7.181 23.530 1.00 79.31 172 PRO A O 1
ATOM 1295 N N . ASP A 1 173 ? -25.769 6.371 21.442 1.00 81.38 173 ASP A N 1
ATOM 1296 C CA . ASP A 1 173 ? -26.254 5.023 21.759 1.00 81.38 173 ASP A CA 1
ATOM 1297 C C . ASP A 1 173 ? -25.133 4.023 22.107 1.00 81.38 173 ASP A C 1
ATOM 1299 O O . ASP A 1 173 ? -25.391 2.824 22.284 1.00 81.38 173 ASP A O 1
ATOM 1303 N N . ALA A 1 174 ? -23.876 4.473 22.170 1.00 82.56 174 ALA A N 1
ATOM 1304 C CA . ALA A 1 174 ? -22.742 3.609 22.469 1.00 82.56 174 ALA A CA 1
ATOM 1305 C C . ALA A 1 174 ? -22.740 3.146 23.935 1.00 82.56 174 ALA A C 1
ATOM 1307 O O . ALA A 1 174 ? -23.067 3.897 24.852 1.00 82.56 174 ALA A O 1
ATOM 1308 N N . ARG A 1 175 ? -22.364 1.884 24.163 1.00 87.50 175 ARG A N 1
ATOM 1309 C CA . ARG A 1 175 ? -22.337 1.265 25.493 1.00 87.50 175 ARG A CA 1
ATOM 1310 C C . ARG A 1 175 ? -21.056 0.479 25.703 1.00 87.50 175 ARG A C 1
ATOM 1312 O O . ARG A 1 175 ? -20.679 -0.333 24.853 1.00 87.50 175 ARG A O 1
ATOM 1319 N N . ASP A 1 176 ? -20.434 0.690 26.853 1.00 89.19 176 ASP A N 1
ATOM 1320 C CA . ASP A 1 176 ? -19.304 -0.114 27.304 1.00 89.19 176 ASP A CA 1
ATOM 1321 C C . ASP A 1 176 ? -19.787 -1.480 27.773 1.00 89.19 176 ASP A C 1
ATOM 1323 O O . ASP A 1 176 ? -20.721 -1.578 28.569 1.00 89.19 176 ASP A O 1
ATOM 1327 N N . ILE A 1 177 ? -19.164 -2.527 27.240 1.00 89.50 177 ILE A N 1
ATOM 1328 C CA . ILE A 1 177 ? -19.404 -3.920 27.628 1.00 89.50 177 ILE A CA 1
ATOM 1329 C C . ILE A 1 177 ? -18.350 -4.343 28.645 1.00 89.50 177 ILE A C 1
ATOM 1331 O O . ILE A 1 177 ? -18.674 -4.957 29.659 1.00 89.50 177 ILE A O 1
ATOM 1335 N N . LEU A 1 178 ? -17.093 -4.004 28.362 1.00 92.25 178 LEU A N 1
ATOM 1336 C CA . LEU A 1 178 ? -15.945 -4.308 29.198 1.00 92.25 178 LEU A CA 1
ATOM 1337 C C . LEU A 1 178 ? -15.074 -3.065 29.293 1.00 92.25 178 LEU A C 1
ATOM 1339 O O . LEU A 1 178 ? -14.744 -2.464 28.270 1.00 92.25 178 LEU A O 1
ATOM 1343 N N . VAL A 1 179 ? -14.690 -2.716 30.513 1.00 90.88 179 VAL A N 1
ATOM 1344 C CA . VAL A 1 179 ? -13.693 -1.686 30.794 1.00 90.88 179 VAL A CA 1
ATOM 1345 C C . VAL A 1 179 ? -12.659 -2.292 31.722 1.00 90.88 179 VAL A C 1
ATOM 1347 O O . VAL A 1 179 ? -13.016 -2.809 32.776 1.00 90.88 179 VAL A O 1
ATOM 1350 N N . TYR A 1 180 ? -11.394 -2.240 31.331 1.00 91.81 180 TYR A N 1
ATOM 1351 C CA . TYR A 1 180 ? -10.281 -2.569 32.208 1.00 91.81 180 TYR A CA 1
ATOM 1352 C C . TYR A 1 180 ? -9.466 -1.307 32.460 1.00 91.81 180 TYR A C 1
ATOM 1354 O O . TYR A 1 180 ? -8.845 -0.775 31.537 1.00 91.81 180 TYR A O 1
ATOM 1362 N N . ASP A 1 181 ? -9.506 -0.813 33.692 1.00 88.56 181 ASP A N 1
ATOM 1363 C CA . ASP A 1 181 ? -8.699 0.325 34.112 1.00 88.56 181 ASP A CA 1
ATOM 1364 C C . ASP A 1 181 ? -7.271 -0.159 34.377 1.00 88.56 181 ASP A C 1
ATOM 1366 O O . ASP A 1 181 ? -7.032 -0.983 35.256 1.00 88.56 181 ASP A O 1
ATOM 1370 N N . MET A 1 182 ? -6.306 0.322 33.591 1.00 86.56 182 MET A N 1
ATOM 1371 C CA . MET A 1 182 ? -4.920 -0.136 33.720 1.00 86.56 182 MET A CA 1
ATOM 1372 C C . MET A 1 182 ? -4.191 0.496 34.911 1.00 86.56 182 MET A C 1
ATOM 1374 O O . MET A 1 182 ? -3.082 0.077 35.223 1.00 86.56 182 MET A O 1
ATOM 1378 N N . GLN A 1 183 ? -4.770 1.514 35.552 1.00 85.25 183 GLN A N 1
ATOM 1379 C CA . GLN A 1 183 ? -4.214 2.131 36.750 1.00 85.25 183 GLN A CA 1
ATOM 1380 C C . GLN A 1 183 ? -4.653 1.388 38.010 1.00 85.25 183 GLN A C 1
ATOM 1382 O O . GLN A 1 183 ? -3.839 1.176 38.907 1.00 85.25 183 GLN A O 1
ATOM 1387 N N . THR A 1 184 ? -5.935 1.034 38.098 1.00 88.88 184 THR A N 1
ATOM 1388 C CA . THR A 1 184 ? -6.490 0.330 39.263 1.00 88.88 184 THR A CA 1
ATOM 1389 C C . THR A 1 184 ? -6.496 -1.187 39.104 1.00 88.88 184 THR A C 1
ATOM 1391 O O . THR A 1 184 ? -6.775 -1.885 40.074 1.00 88.88 184 THR A O 1
ATOM 1394 N N . GLU A 1 185 ? -6.197 -1.688 37.901 1.00 88.75 185 GLU A N 1
ATOM 1395 C CA . GLU A 1 185 ? -6.312 -3.101 37.510 1.00 88.75 185 GLU A CA 1
ATOM 1396 C C . GLU A 1 185 ? -7.735 -3.659 37.699 1.00 88.75 185 GLU A C 1
ATOM 1398 O O . GLU A 1 185 ? -7.953 -4.860 37.867 1.00 88.75 185 GLU A O 1
ATOM 1403 N N . GLU A 1 186 ? -8.737 -2.778 37.655 1.00 90.38 186 GLU A N 1
ATOM 1404 C CA . GLU A 1 186 ? -10.134 -3.139 37.851 1.00 90.38 186 GLU A CA 1
ATOM 1405 C C . GLU A 1 186 ? -10.801 -3.504 36.519 1.00 90.38 186 GLU A C 1
ATOM 1407 O O . GLU A 1 186 ? -10.835 -2.711 35.573 1.00 90.38 186 GLU A O 1
ATOM 1412 N N . LEU A 1 187 ? -11.397 -4.699 36.466 1.00 90.25 187 LEU A N 1
ATOM 1413 C CA . LEU A 1 187 ? -12.253 -5.137 35.370 1.00 90.25 187 LEU A CA 1
ATOM 1414 C C . LEU A 1 187 ? -13.725 -4.870 35.696 1.00 90.25 187 LEU A C 1
ATOM 1416 O O . LEU A 1 187 ? -14.281 -5.436 36.636 1.00 90.25 187 LEU A O 1
ATOM 1420 N N . ARG A 1 188 ? -14.388 -4.086 34.848 1.00 90.31 188 ARG A N 1
ATOM 1421 C CA . ARG A 1 188 ? -15.820 -3.793 34.932 1.00 90.31 188 ARG A CA 1
ATOM 1422 C C . ARG A 1 188 ? -16.533 -4.388 33.726 1.00 90.31 188 ARG A C 1
ATOM 1424 O O . ARG A 1 188 ? -16.169 -4.120 32.582 1.00 90.31 188 ARG A O 1
ATOM 1431 N N . LEU A 1 189 ? -17.562 -5.190 33.991 1.00 90.12 189 LEU A N 1
ATOM 1432 C CA . LEU A 1 189 ? -18.406 -5.829 32.982 1.00 90.12 189 LEU A CA 1
ATOM 1433 C C . LEU A 1 189 ? -19.829 -5.284 33.087 1.00 90.12 189 LEU A C 1
ATOM 1435 O O . LEU A 1 189 ? -20.359 -5.126 34.185 1.00 90.12 189 LEU A O 1
ATOM 1439 N N . SER A 1 190 ? -20.455 -5.008 31.948 1.00 85.81 190 SER A N 1
ATOM 1440 C CA . SER A 1 190 ? -21.796 -4.430 31.867 1.00 85.81 190 SER A CA 1
ATOM 1441 C C . SER A 1 190 ? -22.678 -5.239 30.921 1.00 85.81 190 SER A C 1
ATOM 1443 O O . SER A 1 190 ? -22.267 -5.623 29.825 1.00 85.81 190 SER A O 1
ATOM 1445 N N . GLY A 1 191 ? -23.914 -5.507 31.343 1.00 81.31 191 GLY A N 1
ATOM 1446 C CA . GLY A 1 191 ? -24.903 -6.236 30.555 1.00 81.31 191 GLY A CA 1
ATOM 1447 C C . GLY A 1 191 ? -25.948 -6.929 31.424 1.00 81.31 191 GLY A C 1
ATOM 1448 O O . GLY A 1 191 ? -25.666 -7.358 32.536 1.00 81.31 191 GLY A O 1
ATOM 1449 N N . SER A 1 192 ? -27.168 -7.074 30.906 1.00 80.81 192 SER A N 1
ATOM 1450 C CA . SER A 1 192 ? -28.276 -7.724 31.623 1.00 80.81 192 SER A CA 1
ATOM 1451 C C . SER A 1 192 ? -28.207 -9.256 31.632 1.00 80.81 192 SER A C 1
ATOM 1453 O O . SER A 1 192 ? -28.955 -9.892 32.362 1.00 80.81 192 SER A O 1
ATOM 1455 N N . ASN A 1 193 ? -27.328 -9.854 30.823 1.00 81.94 193 ASN A N 1
ATOM 1456 C CA . ASN A 1 193 ? -27.201 -11.305 30.649 1.00 81.94 193 ASN A CA 1
ATOM 1457 C C . ASN A 1 193 ? -25.756 -11.782 30.862 1.00 81.94 193 ASN A C 1
ATOM 1459 O O . ASN A 1 193 ? -25.258 -12.622 30.111 1.00 81.94 193 ASN A O 1
ATOM 1463 N N . LEU A 1 194 ? -25.062 -11.229 31.859 1.00 81.50 194 LEU A N 1
ATOM 1464 C CA . LEU A 1 194 ? -23.743 -11.722 32.252 1.00 81.50 194 LEU A CA 1
ATOM 1465 C C . LEU A 1 194 ? -23.895 -13.127 32.851 1.00 81.50 194 LEU A C 1
ATOM 1467 O O . LEU A 1 194 ? -24.623 -13.326 33.821 1.00 81.50 194 LEU A O 1
ATOM 1471 N N . ARG A 1 195 ? -23.235 -14.116 32.245 1.00 80.81 195 ARG A N 1
ATOM 1472 C CA . ARG A 1 195 ? -23.198 -15.500 32.731 1.00 80.81 195 ARG A CA 1
ATOM 1473 C C . ARG A 1 195 ? -21.749 -15.905 32.933 1.00 80.81 195 ARG A C 1
ATOM 1475 O O . ARG A 1 195 ? -20.981 -15.930 31.976 1.00 80.81 195 ARG A O 1
ATOM 1482 N N . PHE A 1 196 ? -21.394 -16.241 34.165 1.00 80.12 196 PHE A N 1
ATOM 1483 C CA . PHE A 1 196 ? -20.087 -16.795 34.491 1.00 80.12 196 PHE A CA 1
ATOM 1484 C C . PHE A 1 196 ? -20.177 -18.317 34.376 1.00 80.12 196 PHE A C 1
ATOM 1486 O O . PHE A 1 196 ? -20.841 -18.970 35.178 1.00 80.12 196 PHE A O 1
ATOM 1493 N N . LEU A 1 197 ? -19.573 -18.879 33.329 1.00 76.75 197 LEU A N 1
ATOM 1494 C CA . LEU A 1 197 ? -19.481 -20.326 33.147 1.00 76.75 197 LEU A CA 1
ATOM 1495 C C . LEU A 1 197 ? -18.204 -20.806 33.836 1.00 76.75 197 LEU A C 1
ATOM 1497 O O . LEU A 1 197 ? -17.107 -20.565 33.338 1.00 76.75 197 LEU A O 1
ATOM 1501 N N . GLN A 1 198 ? -18.335 -21.475 34.978 1.00 75.88 198 GLN A N 1
ATOM 1502 C CA . GLN A 1 198 ? -17.214 -22.201 35.561 1.00 75.88 198 GLN A CA 1
ATOM 1503 C C . GLN A 1 198 ? -17.047 -23.514 34.782 1.00 75.88 198 GLN A C 1
ATOM 1505 O O . GLN A 1 198 ? -17.994 -24.293 34.665 1.00 75.88 198 GLN A O 1
ATOM 1510 N N . SER A 1 199 ? -15.860 -23.770 34.223 1.00 60.88 199 SER A N 1
ATOM 1511 C CA . SER A 1 199 ? -15.516 -25.114 33.744 1.00 60.88 199 SER A CA 1
ATOM 1512 C C . SER A 1 199 ? -15.655 -26.084 34.920 1.00 60.88 199 SER A C 1
ATOM 1514 O O . SER A 1 199 ? -15.166 -25.725 35.996 1.00 60.88 199 SER A O 1
ATOM 1516 N N . PRO A 1 200 ? -16.275 -27.271 34.763 1.00 58.53 200 PRO A N 1
ATOM 1517 C CA . PRO A 1 200 ? -16.390 -28.226 35.855 1.00 58.53 200 PRO A CA 1
ATOM 1518 C C . PRO A 1 200 ? -15.019 -28.399 36.496 1.00 58.53 200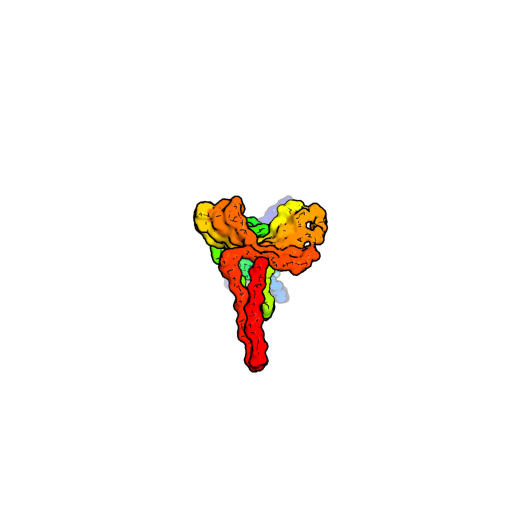 PRO A C 1
ATOM 1520 O O . PRO A 1 200 ? -14.059 -28.762 35.811 1.00 58.53 200 PRO A O 1
ATOM 1523 N N . ALA A 1 201 ? -14.912 -28.065 37.785 1.00 58.28 201 ALA A N 1
ATOM 1524 C CA . ALA A 1 201 ? -13.731 -28.421 38.546 1.00 58.28 201 ALA A CA 1
ATOM 1525 C C . ALA A 1 201 ? -13.545 -29.923 38.336 1.00 58.28 201 ALA A C 1
ATOM 1527 O O . ALA A 1 201 ? -14.504 -30.683 38.508 1.00 58.28 201 ALA A O 1
ATOM 1528 N N . GLY A 1 202 ? -12.356 -30.323 37.873 1.00 52.53 202 GLY A N 1
ATOM 1529 C CA . GLY A 1 202 ? -12.005 -31.729 37.731 1.00 52.53 202 GLY A CA 1
ATOM 1530 C C . GLY A 1 202 ? -12.511 -32.470 38.961 1.00 52.53 202 GLY A C 1
ATOM 1531 O O . GLY A 1 202 ? -12.273 -32.049 40.092 1.00 52.53 202 GLY A O 1
ATOM 1532 N N . SER A 1 203 ? -13.335 -33.482 38.725 1.00 51.50 203 SER A N 1
ATOM 1533 C CA . SER A 1 203 ? -14.099 -34.149 39.762 1.00 51.50 203 SER A CA 1
ATOM 1534 C C . SER A 1 203 ? -13.188 -34.658 40.875 1.00 51.50 203 SER A C 1
ATOM 1536 O O . SER A 1 203 ? -12.502 -35.664 40.711 1.00 51.50 203 SER A O 1
ATOM 1538 N N . SER A 1 204 ? -13.282 -34.042 42.043 1.00 52.06 204 SER A N 1
ATOM 1539 C CA . SER A 1 204 ? -13.283 -34.784 43.295 1.00 52.06 204 SER A CA 1
ATOM 1540 C C . SER A 1 204 ? -14.104 -34.009 44.317 1.00 52.06 204 SER A C 1
ATOM 1542 O O . SER A 1 204 ? -13.582 -33.174 45.042 1.00 52.06 204 SER A O 1
ATOM 1544 N N . ALA A 1 205 ? -15.407 -34.287 44.292 1.00 48.81 205 ALA A N 1
ATOM 1545 C CA . ALA A 1 205 ? -16.341 -34.205 45.408 1.00 48.81 205 ALA A CA 1
ATOM 1546 C C . ALA A 1 205 ? -16.267 -32.973 46.336 1.00 48.81 205 ALA A C 1
ATOM 1548 O O . ALA A 1 205 ? -15.438 -32.893 47.237 1.00 48.81 205 ALA A O 1
ATOM 1549 N N . GLY A 1 206 ? -17.300 -32.135 46.232 1.00 50.22 206 GLY A N 1
ATOM 1550 C CA . GLY A 1 206 ? -17.839 -31.393 47.371 1.00 50.22 206 GLY A CA 1
ATOM 1551 C C . GLY A 1 206 ? -17.831 -29.878 47.201 1.00 50.22 206 GLY A C 1
ATOM 1552 O O . GLY A 1 206 ? -16.780 -29.276 47.040 1.00 50.22 206 GLY A O 1
ATOM 1553 N N . SER A 1 207 ? -19.022 -29.290 47.348 1.00 46.72 207 SER A N 1
ATOM 1554 C CA . SER A 1 207 ? -19.317 -27.852 47.426 1.00 46.72 207 SER A CA 1
ATOM 1555 C C . SER A 1 207 ? -19.378 -27.091 46.097 1.00 46.72 207 SER A C 1
ATOM 1557 O O . SER A 1 207 ? -18.451 -26.391 45.701 1.00 46.72 207 SER A O 1
ATOM 1559 N N . GLU A 1 208 ? -20.550 -27.146 45.467 1.00 50.16 208 GLU A N 1
ATOM 1560 C CA . GLU A 1 208 ? -21.010 -26.146 44.503 1.00 50.16 208 GLU A CA 1
ATOM 1561 C C . GLU A 1 208 ? -21.321 -24.842 45.272 1.00 50.16 208 GLU A C 1
ATOM 1563 O O . GLU A 1 208 ? -22.395 -24.682 45.851 1.00 50.16 208 GLU A O 1
ATOM 1568 N N . THR A 1 209 ? -20.363 -23.917 45.366 1.00 48.31 209 THR A N 1
ATOM 1569 C CA . THR A 1 209 ? -20.620 -22.565 45.884 1.00 48.31 209 THR A CA 1
ATOM 1570 C C . THR A 1 209 ? -21.046 -21.661 44.735 1.00 48.31 209 THR A C 1
ATOM 1572 O O . THR A 1 209 ? -20.227 -21.087 44.020 1.00 48.31 209 THR A O 1
ATOM 1575 N N . ALA A 1 210 ? -22.360 -21.522 44.557 1.00 46.81 210 ALA A N 1
ATOM 1576 C CA . ALA A 1 210 ? -22.929 -20.460 43.742 1.00 46.81 210 ALA A CA 1
ATOM 1577 C C . ALA A 1 210 ? -22.693 -19.116 44.449 1.00 46.81 210 ALA A C 1
ATOM 1579 O O . ALA A 1 210 ? -23.365 -18.790 45.428 1.00 46.81 210 ALA A O 1
ATOM 1580 N N . TYR A 1 211 ? -21.733 -18.328 43.971 1.00 49.50 211 TYR A N 1
ATOM 1581 C CA . TYR A 1 211 ? -21.594 -16.941 44.404 1.00 49.50 211 TYR A CA 1
ATOM 1582 C C . TYR A 1 211 ? -22.620 -16.083 43.655 1.00 49.50 211 TYR A C 1
ATOM 1584 O O . TYR A 1 211 ? -22.498 -15.854 42.452 1.00 49.50 211 TYR A O 1
ATOM 1592 N N . GLN A 1 212 ? -23.649 -15.620 44.369 1.00 44.09 212 GLN A N 1
ATOM 1593 C CA . GLN A 1 212 ? -24.484 -14.505 43.926 1.00 44.09 212 GLN A CA 1
ATOM 1594 C C . GLN A 1 212 ? -23.736 -13.203 44.212 1.00 44.09 212 GLN A C 1
ATOM 1596 O O . GLN A 1 212 ? -23.391 -12.915 45.358 1.00 44.09 212 GLN A O 1
ATOM 1601 N N . ILE A 1 213 ? -23.472 -12.433 43.161 1.00 49.22 213 ILE A N 1
ATOM 1602 C CA . ILE A 1 213 ? -22.997 -11.056 43.275 1.00 49.22 213 ILE A CA 1
ATOM 1603 C C . ILE A 1 213 ? -24.251 -10.193 43.469 1.00 49.22 213 ILE A C 1
ATOM 1605 O O . ILE A 1 213 ? -25.150 -10.246 42.627 1.00 49.22 213 ILE A O 1
ATOM 1609 N N . TRP A 1 214 ? -24.328 -9.493 44.605 1.00 44.69 214 TRP A N 1
ATOM 1610 C CA . TRP A 1 214 ? -25.352 -8.482 44.894 1.00 44.69 214 TRP A CA 1
ATOM 1611 C C . TRP A 1 214 ? -25.076 -7.190 44.127 1.00 44.69 214 TRP A C 1
ATOM 1613 O O . TRP A 1 214 ? -23.884 -6.821 44.024 1.00 44.69 214 TRP A O 1
#

Foldseek 3Di:
DDDPDPPDQDDPPDDPVNQPAEDAPDDDPPQWDWGQDPVVRHIYTDHDPDPDDDDDPVVDPDDDPPSPPCPQDDVNDHPVVDDPPPDDCQPPHDDPDDDDDDDDDDDDDPDDDDDPDQDDDDQDAQDKDWDKDWDPDPQQAIKIWTWIWTDHDHRDDQWIKTFTWIAHHDPVRIDTQWIQTPNVRDIDGDDPDDDDDDDPDPDDDDDPDDDDDD

Secondary structure (DSSP, 8-state):
--------SS-TT--GGG---EE--S-PPTTEEEEEETTTTEEEEEE--PPP-PPPGGGS-S-STTSS--TT-BTTB-GGGSPPTT--SSSSS--SS-----S-------SS-----------STTEEEEEEEE----TTT-EEEEEEEEE-STTS-S-EEEEEEEEESSGGG-EEEEEEETTTTEEEE--TT----PPPP-S-----------

pLDDT: mean 72.99, std 12.74, range [35.16, 92.25]

Radius of gyration: 48.41 Å; Cα contacts (8 Å, |Δi|>4): 229; chains: 1; bounding box: 89×60×126 Å

Sequence (214 aa):
MAEETFHRVMPRGTRLRQLLDVEISGNPPDGSILLWDAAEGRWVARQITIPAHTHSPADITPQGHGSGLHADLLDGQHASAFAAASHNHDGTYVKKVGDTMSGALTIDTGLSSNALTLRTSNTALYSNTGVILSHSAPAPSQRELRLFLENQQAGGGGKAALFLRHQRGSWPDARDILVYDMQTEELRLSGSNLRFLQSPAGSSAGSETAYQIW

Organism: Thermomicrobium roseum (NCBI:txid500)

Nearest PDB structures (foldseek):
  5nxh-assembly1_C  TM=3.955E-01  e=1.277E-01  Tequatrovirus T4
  8xcj-assembly1_F  TM=2.311E-01  e=1.353E+00  Escherichia phage Lambda
  5uwa-assembly2_B  TM=3.260E-01  e=5.084E+00  Escherichia coli K-12

Mean predicted aligned error: 18.32 Å

Solvent-accessible surface area (backbone atoms only — not comparable to full-atom values): 14723 Å² total; per-residue (Å²): 134,83,84,81,76,89,78,75,87,64,72,92,85,76,53,82,94,67,68,85,58,69,60,70,79,74,84,74,62,91,75,51,44,81,41,70,37,81,90,77,73,39,38,37,71,43,74,68,82,74,74,90,76,84,79,59,75,84,78,54,77,72,72,51,92,90,48,86,57,69,87,70,44,60,96,85,38,54,72,85,78,51,83,57,93,81,65,76,63,82,85,87,47,89,52,97,70,79,77,82,87,81,82,88,88,82,85,84,63,81,92,71,88,82,73,91,79,83,83,66,90,68,77,58,66,74,29,74,35,66,53,76,52,70,56,99,48,61,65,85,66,19,44,36,45,36,46,32,41,38,33,76,36,76,84,61,72,82,44,41,32,43,36,37,33,43,32,54,32,54,77,92,57,50,42,69,39,34,40,35,33,69,67,79,71,45,79,46,78,52,69,99,77,79,76,89,79,75,74,79,72,80,88,75,84,84,82,90,79,81,81,80,84,131